Protein 3MJ6 (pdb70)

Foldseek 3Di:
DAEFEDAQQAKAKEWDADDDPDFFAWAWKWKKWDQEVVCDIDTQWIDHPHDIQGDDPNRPFKDQLFDRRGRIRMMMGGRDDQVRFYKIWMWTDTPPDDDIDIDIYGYHYDYHDDQEDEDEAQAKDKDWDFHHYPDFQQWFWKWKWWDAPPDPDIDTAKIAGNPDPVGIDGDPPPQPPFKDAPDDVRRGIRMMMGGRHDQVRFGKMKMWIDRPVDTRMGIHGYDYDYD

InterPro domains:
  IPR000920 Myelin P0 protein-related [PTHR13869] (143-350)
  IPR003598 Immunoglobulin subtype 2 [SM00408] (36-126)
  IPR003598 Immunoglobulin subtype 2 [SM00408] (149-243)
  IPR003599 Immunoglobulin domain subtype [SM00409] (30-139)
  IPR003599 Immunoglobulin domain subtype [SM00409] (143-254)
  IPR007110 Immunoglobulin-like domain [PS50835] (24-135)
  IPR007110 Immunoglobulin-like domain [PS50835] (140-250)
  IPR013106 Immunoglobulin V-set domain [PF07686] (30-138)
  IPR013106 Immunoglobulin V-set domain [PF07686] (142-253)
  IPR013106 Immunoglobulin V-set domain [SM00406] (40-121)
  IPR013106 Immunoglobulin V-set domain [SM00406] (153-238)
  IPR013783 Immunoglobulin-like fold [G3DSA:2.60.40.10] (21-141)
  IPR013783 Immunoglobulin-like fold [G3DSA:2.60.40.10] (142-256)
  IPR036179 Immunoglobulin-like domain superfamily [SSF48726] (31-122)
  IPR036179 Immunoglobulin-like domain superfamily [SSF48726] (140-253)

Radius of gyration: 19.76 Å; Cα contacts (8 Å, |Δi|>4): 596; chains: 1; bounding box: 56×32×57 Å

Solvent-accessible surface area: 12416 Å² total; per-residue (Å²): 97,41,117,16,154,1,53,24,33,47,9,0,0,0,0,0,40,7,142,97,157,117,119,48,70,3,49,103,0,17,0,61,1,24,92,96,156,71,132,55,69,63,102,0,0,63,11,90,86,125,85,50,38,38,27,59,89,0,116,137,37,1,42,30,30,8,73,22,124,86,3,7,0,0,0,0,0,28,73,0,72,117,48,0,45,8,54,0,34,0,61,2,64,2,105,145,31,110,137,64,56,130,49,58,0,40,1,113,7,67,107,114,41,114,146,73,60,155,9,97,61,41,69,77,21,92,0,123,4,46,10,62,27,50,41,85,136,47,8,33,66,0,29,0,42,1,29,24,92,108,48,138,137,95,48,49,0,0,21,59,19,52,122,111,255,100,17,90,97,63,5,134,52,93,0,134,122,24,8,60,33,68,12,80,18,41,157,6,40,0,5,0,72,0,69,83,2,94,111,62,0,85,9,52,0,22,0,13,6,48,11,38,204,51,47,14,169,49,47,10,28,0,66,15,30,115,155

Sequence (227 aa):
SPPQLRVHVGESVLMGCVVQRTEEKHVDRVDWLFSKDKDDASEYVLFYYSNLSVPPTGRFQNRSHLVGDTFHNDGSLLLQDVQQKADEGIYTCEIRLKNESMVMKKPVELWVLPEEPRDLRVVRVGDTTQMRCSIQSTEEKRVTKVNWMFSSGSHTEEETVLSYDSNMRSGKFQSLGRFRNRVVDLTGDISRNDGSIKLQTVKESDQGIYTCSIYVGKLESRKTIVLHVVQD

Structure (mmCIF, N/CA/C/O backbone):
data_3MJ6
#
_entry.id   3MJ6
#
_cell.length_a   61.946
_cell.length_b   61.946
_cell.length_c   82.477
_cell.angle_alpha   90.00
_cell.angle_beta   90.00
_cell.angle_gamma   90.00
#
_symmetry.space_group_name_H-M   'P 43'
#
loop_
_entity.id
_entity.type
_entity.pdbx_description
1 polymer 'Junctional adhesion molecule-like'
2 branched alpha-L-fucopyranose-(1-6)-2-acetamido-2-deoxy-beta-D-glucopyranose
3 non-polymer 2-acetamido-2-deoxy-beta-D-glucopyranose
4 non-polymer 'SODIUM ION'
5 non-polymer 'FORMIC ACID'
6 water water
#
loop_
_atom_site.group_PDB
_atom_site.id
_atom_site.type_symbol
_atom_site.label_atom_id
_atom_site.label_alt_id
_atom_site.label_comp_id
_atom_site.label_asym_id
_atom_site.label_entity_id
_atom_site.label_seq_id
_atom_site.pdbx_PDB_ins_code
_atom_site.Cartn_x
_atom_site.Cartn_y
_atom_site.Cartn_z
_atom_site.occupancy
_atom_site.B_iso_or_equiv
_atom_site.auth_seq_id
_atom_site.auth_comp_id
_atom_site.auth_asym_id
_atom_site.auth_atom_id
_atom_site.pdbx_PDB_model_num
ATOM 1 N N . SER A 1 12 ? 31.289 28.790 0.508 1.00 53.69 10 SER A N 1
ATOM 2 C CA . SER A 1 12 ? 31.168 27.338 0.856 1.00 50.45 10 SER A CA 1
ATOM 3 C C . SER A 1 12 ? 30.090 27.176 1.942 1.00 48.64 10 SER A C 1
ATOM 4 O O . SER A 1 12 ? 30.183 27.833 2.969 1.00 50.13 10 SER A O 1
ATOM 7 N N A PRO A 1 13 ? 29.095 26.292 1.726 0.50 45.86 11 PRO A N 1
ATOM 8 N N B PRO A 1 13 ? 29.095 26.287 1.721 0.50 45.81 11 PRO A N 1
ATOM 9 C CA A PRO A 1 13 ? 28.005 26.172 2.707 0.50 44.93 11 PRO A CA 1
ATOM 10 C CA B PRO A 1 13 ? 28.015 26.111 2.706 0.50 44.78 11 PRO A CA 1
ATOM 11 C C A PRO A 1 13 ? 28.491 25.709 4.076 0.50 43.36 11 PRO A C 1
ATOM 12 C C B PRO A 1 13 ? 28.540 25.742 4.088 0.50 43.42 11 PRO A C 1
ATOM 13 O O A PRO A 1 13 ? 29.375 24.857 4.152 0.50 41.37 11 PRO A O 1
ATOM 14 O O B PRO A 1 13 ? 29.516 25.000 4.185 0.50 41.76 11 PRO A O 1
ATOM 21 N N . GLN A 1 14 ? 27.895 26.268 5.131 1.00 43.69 12 GLN A N 1
ATOM 22 C CA . GLN A 1 14 ? 28.189 25.892 6.504 1.00 42.19 12 GLN A CA 1
ATOM 23 C C . GLN A 1 14 ? 26.938 25.351 7.178 1.00 39.63 12 GLN A C 1
ATOM 24 O O . GLN A 1 14 ? 26.024 26.085 7.513 1.00 41.19 12 GLN A O 1
ATOM 30 N N . LEU A 1 15 ? 26.926 24.045 7.365 1.00 35.38 13 LEU A N 1
ATOM 31 C CA . LEU A 1 15 ? 25.757 23.313 7.814 1.00 33.96 13 LEU A CA 1
ATOM 32 C C . LEU A 1 15 ? 25.960 22.911 9.258 1.00 33.16 13 LEU A C 1
ATOM 33 O O . LEU A 1 15 ? 26.987 22.298 9.584 1.00 32.91 13 LEU A O 1
ATOM 38 N N . ARG A 1 16 ? 25.031 23.283 10.130 1.00 33.15 14 ARG A N 1
ATOM 39 C CA . ARG A 1 16 ? 25.026 22.762 11.510 1.00 32.24 14 ARG A CA 1
ATOM 40 C C . ARG A 1 16 ? 23.953 21.712 11.678 1.00 30.58 14 ARG A C 1
ATOM 41 O O . ARG A 1 16 ? 22.834 21.890 11.182 1.00 30.02 14 ARG A O 1
ATOM 49 N N . VAL A 1 17 ? 24.308 20.643 12.381 1.00 29.01 15 VAL A N 1
ATOM 50 C CA . VAL A 1 17 ? 23.390 19.595 12.777 1.00 29.50 15 VAL A CA 1
ATOM 51 C C . VAL A 1 17 ? 23.677 19.167 14.222 1.00 29.39 15 VAL A C 1
ATOM 52 O O . VAL A 1 17 ? 24.769 19.345 14.723 1.00 30.97 15 VAL A O 1
ATOM 56 N N . HIS A 1 18 ? 22.672 18.617 14.876 1.00 29.09 16 HIS A N 1
ATOM 57 C CA . HIS A 1 18 ? 22.813 17.981 16.171 1.00 28.94 16 HIS A CA 1
ATOM 58 C C . HIS A 1 18 ? 23.317 16.551 15.979 1.00 27.98 16 HIS A C 1
ATOM 59 O O . HIS A 1 18 ? 23.089 15.948 14.926 1.00 26.82 16 HIS A O 1
ATOM 66 N N . VAL A 1 19 ? 24.013 16.020 16.994 1.00 28.62 17 VAL A N 1
ATOM 67 C CA . VAL A 1 19 ? 24.432 14.617 17.028 1.00 27.68 17 VAL A CA 1
ATOM 68 C C . VAL A 1 19 ? 23.193 13.736 16.823 1.00 27.92 17 VAL A C 1
ATOM 69 O O . VAL A 1 19 ? 22.143 14.020 17.361 1.00 28.26 17 VAL A O 1
ATOM 73 N N . GLY A 1 20 ? 23.311 12.737 15.951 1.00 28.10 18 GLY A N 1
ATOM 74 C CA . GLY A 1 20 ? 22.195 11.835 15.646 1.00 29.67 18 GLY A CA 1
ATOM 75 C C . GLY A 1 20 ? 21.476 12.156 14.343 1.00 29.31 18 GLY A C 1
ATOM 76 O O . GLY A 1 20 ? 20.880 11.281 13.759 1.00 29.70 18 GLY A O 1
ATOM 77 N N . GLU A 1 21 ? 21.545 13.404 13.882 1.00 29.18 19 GLU A N 1
ATOM 78 C CA . GLU A 1 21 ? 20.843 13.818 12.679 1.00 29.29 19 GLU A CA 1
ATOM 79 C C . GLU A 1 21 ? 21.532 13.336 11.389 1.00 28.19 19 GLU A C 1
ATOM 80 O O . GLU A 1 21 ? 22.718 12.921 11.376 1.00 27.06 19 GLU A O 1
ATOM 86 N N . SER A 1 22 ? 20.773 13.426 10.306 1.00 27.61 20 SER A N 1
ATOM 87 C CA . SER A 1 22 ? 21.280 13.188 8.975 1.00 26.63 20 SER A CA 1
ATOM 88 C C . SER A 1 22 ? 21.530 14.541 8.314 1.00 26.77 20 SER A C 1
ATOM 89 O O . SER A 1 22 ? 20.909 15.574 8.672 1.00 28.03 20 SER A O 1
ATOM 92 N N . VAL A 1 23 ? 22.397 14.534 7.320 1.00 25.33 21 VAL A N 1
ATOM 93 C CA . VAL A 1 23 ? 22.665 15.729 6.539 1.00 24.67 21 VAL A CA 1
ATOM 94 C C . VAL A 1 23 ? 22.907 15.339 5.095 1.00 24.19 21 VAL A C 1
ATOM 95 O O . VAL A 1 23 ? 23.595 14.369 4.804 1.00 23.03 21 VAL A O 1
ATOM 99 N N . LEU A 1 24 ? 22.265 16.063 4.188 1.00 25.37 22 LEU A N 1
ATOM 100 C CA . LEU A 1 24 ? 22.446 15.867 2.758 1.00 24.58 22 LEU A CA 1
ATOM 101 C C . LEU A 1 24 ? 23.300 17.000 2.233 1.00 24.14 22 LEU A C 1
ATOM 102 O O . LEU A 1 24 ? 22.881 18.135 2.254 1.00 24.28 22 LEU A O 1
ATOM 107 N N . MET A 1 25 ? 24.499 16.668 1.767 1.00 23.67 23 MET A N 1
ATOM 108 C CA . MET A 1 25 ? 25.408 17.649 1.200 1.00 24.94 23 MET A CA 1
ATOM 109 C C . MET A 1 25 ? 25.358 17.558 -0.322 1.00 25.32 23 MET A C 1
ATOM 110 O O . MET A 1 25 ? 25.757 16.542 -0.917 1.00 25.33 23 MET A O 1
ATOM 115 N N . GLY A 1 26 ? 24.849 18.626 -0.919 1.00 26.65 24 GLY A N 1
ATOM 116 C CA . GLY A 1 26 ? 24.629 18.709 -2.325 1.00 28.25 24 GLY A CA 1
ATOM 117 C C . GLY A 1 26 ? 25.951 18.810 -3.040 1.00 28.75 24 GLY A C 1
ATOM 118 O O . GLY A 1 26 ? 26.879 19.443 -2.550 1.00 28.13 24 GLY A O 1
ATOM 119 N N . CYS A 1 27 ? 26.010 18.168 -4.200 1.00 29.27 25 CYS A N 1
ATOM 120 C CA . CYS A 1 27 ? 27.099 18.304 -5.137 1.00 29.99 25 CYS A CA 1
ATOM 121 C C . CYS A 1 27 ? 26.502 18.094 -6.557 1.00 30.47 25 CYS A C 1
ATOM 122 O O . CYS A 1 27 ? 26.549 17.015 -7.119 1.00 30.15 25 CYS A O 1
ATOM 125 N N . VAL A 1 28 ? 25.922 19.158 -7.098 1.00 32.28 26 VAL A N 1
ATOM 126 C CA . VAL A 1 28 ? 25.204 19.137 -8.370 1.00 33.70 26 VAL A CA 1
ATOM 127 C C . VAL A 1 28 ? 25.938 20.022 -9.365 1.00 35.26 26 VAL A C 1
ATOM 128 O O . VAL A 1 28 ? 26.209 21.186 -9.080 1.00 36.33 26 VAL A O 1
ATOM 132 N N . VAL A 1 29 ? 26.284 19.468 -10.524 1.00 36.18 27 VAL A N 1
ATOM 133 C CA . VAL A 1 29 ? 27.006 20.225 -11.547 1.00 37.67 27 VAL A CA 1
ATOM 134 C C . VAL A 1 29 ? 25.939 20.902 -12.389 1.00 41.16 27 VAL A C 1
ATOM 135 O O . VAL A 1 29 ? 25.052 20.246 -12.917 1.00 42.04 27 VAL A O 1
ATOM 139 N N . GLN A 1 30 ? 25.988 22.230 -12.468 1.00 44.01 28 GLN A N 1
ATOM 140 C CA . GLN A 1 30 ? 25.023 22.969 -13.261 1.00 47.71 28 GLN A CA 1
ATOM 141 C C . GLN A 1 30 ? 25.308 22.858 -14.756 1.00 48.26 28 GLN A C 1
ATOM 142 O O . GLN A 1 30 ? 26.287 23.410 -15.246 1.00 48.03 28 GLN A O 1
ATOM 148 N N . ARG A 1 31 ? 24.440 22.146 -15.468 1.00 48.74 29 ARG A N 1
ATOM 149 C CA . ARG A 1 31 ? 24.500 22.062 -16.929 1.00 50.68 29 ARG A CA 1
ATOM 150 C C . ARG A 1 31 ? 23.096 22.218 -17.516 1.00 54.35 29 ARG A C 1
ATOM 151 O O . ARG A 1 31 ? 22.106 21.986 -16.831 1.00 53.85 29 ARG A O 1
ATOM 159 N N . THR A 1 32 ? 23.002 22.603 -18.788 1.00 58.05 30 THR A N 1
ATOM 160 C CA . THR A 1 32 ? 21.696 22.605 -19.442 1.00 62.39 30 THR A CA 1
ATOM 161 C C . THR A 1 32 ? 21.314 21.170 -19.848 1.00 62.16 30 THR A C 1
ATOM 162 O O . THR A 1 32 ? 20.135 20.805 -19.771 1.00 64.05 30 THR A O 1
ATOM 166 N N . GLU A 1 33 ? 22.309 20.360 -20.227 1.00 60.12 31 GLU A N 1
ATOM 167 C CA . GLU A 1 33 ? 22.086 18.949 -20.568 1.00 59.93 31 GLU A CA 1
ATOM 168 C C . GLU A 1 33 ? 22.107 18.031 -19.324 1.00 56.44 31 GLU A C 1
ATOM 169 O O . GLU A 1 33 ? 22.763 18.322 -18.324 1.00 53.26 31 GLU A O 1
ATOM 175 N N . GLU A 1 34 ? 21.347 16.938 -19.395 1.00 56.88 32 GLU A N 1
ATOM 176 C CA . GLU A 1 34 ? 21.347 15.906 -18.368 1.00 54.07 32 GLU A CA 1
ATOM 177 C C . GLU A 1 34 ? 22.457 14.931 -18.682 1.00 51.15 32 GLU A C 1
ATOM 178 O O . GLU A 1 34 ? 22.328 14.123 -19.615 1.00 52.96 32 GLU A O 1
ATOM 184 N N . LYS A 1 35 ? 23.548 15.004 -17.918 1.00 46.34 33 LYS A N 1
ATOM 185 C CA . LYS A 1 35 ? 24.724 14.182 -18.165 1.00 43.29 33 LYS A CA 1
ATOM 186 C C . LYS A 1 35 ? 24.886 13.133 -17.068 1.00 40.44 33 LYS A C 1
ATOM 187 O O . LYS A 1 35 ? 24.495 13.351 -15.935 1.00 39.10 33 LYS A O 1
ATOM 193 N N . HIS A 1 36 ? 25.464 11.988 -17.408 1.00 39.15 34 HIS A N 1
ATOM 194 C CA . HIS A 1 36 ? 25.831 11.002 -16.398 1.00 36.77 34 HIS A CA 1
ATOM 195 C C . HIS A 1 36 ? 27.050 11.479 -15.613 1.00 32.95 34 HIS A C 1
ATOM 196 O O . HIS A 1 36 ? 27.914 12.188 -16.142 1.00 31.51 34 HIS A O 1
ATOM 203 N N . VAL A 1 37 ? 27.111 11.049 -14.360 1.00 30.60 35 VAL A N 1
ATOM 204 C CA . VAL A 1 37 ? 28.264 11.242 -13.511 1.00 28.58 35 VAL A CA 1
ATOM 205 C C . VAL A 1 37 ? 29.263 10.097 -13.744 1.00 28.74 35 VAL A C 1
ATOM 206 O O . VAL A 1 37 ? 28.915 8.926 -13.584 1.00 28.38 35 VAL A O 1
ATOM 210 N N . ASP A 1 38 ? 30.491 10.444 -14.135 1.00 28.21 36 ASP A N 1
ATOM 211 C CA . ASP A 1 38 ? 31.567 9.469 -14.259 1.00 29.25 36 ASP A CA 1
ATOM 212 C C . ASP A 1 38 ? 32.276 9.137 -12.918 1.00 28.34 36 ASP A C 1
ATOM 213 O O . ASP A 1 38 ? 32.495 7.980 -12.582 1.00 28.98 36 ASP A O 1
ATOM 218 N N . ARG A 1 39 ? 32.615 10.168 -12.157 1.00 27.51 37 ARG A N 1
ATOM 219 C CA . ARG A 1 39 ? 33.417 10.039 -10.972 1.00 26.94 37 ARG A CA 1
ATOM 220 C C . ARG A 1 39 ? 32.923 10.981 -9.895 1.00 24.51 37 ARG A C 1
ATOM 221 O O . ARG A 1 39 ? 32.739 12.139 -10.190 1.00 21.40 37 ARG A O 1
ATOM 229 N N . VAL A 1 40 ? 32.760 10.487 -8.657 1.00 23.65 38 VAL A N 1
ATOM 230 C CA . VAL A 1 40 ? 32.586 11.342 -7.472 1.00 23.23 38 VAL A CA 1
ATOM 231 C C . VAL A 1 40 ? 33.443 10.830 -6.342 1.00 23.49 38 VAL A C 1
ATOM 232 O O . VAL A 1 40 ? 33.461 9.619 -6.078 1.00 23.42 38 VAL A O 1
ATOM 236 N N . ASP A 1 41 ? 34.149 11.743 -5.668 1.00 23.92 39 ASP A N 1
ATOM 237 C CA . ASP A 1 41 ? 34.856 11.430 -4.429 1.00 24.21 39 ASP A CA 1
ATOM 238 C C . ASP A 1 41 ? 34.401 12.417 -3.378 1.00 23.38 39 ASP A C 1
ATOM 239 O O . ASP A 1 41 ? 34.311 13.604 -3.658 1.00 23.10 39 ASP A O 1
ATOM 244 N N . TRP A 1 42 ? 34.108 11.911 -2.180 1.00 21.97 40 TRP A N 1
ATOM 245 C CA . TRP A 1 42 ? 33.858 12.724 -1.005 1.00 21.12 40 TRP A CA 1
ATOM 246 C C . TRP A 1 42 ? 34.927 12.418 0.008 1.00 22.06 40 TRP A C 1
ATOM 247 O O . TRP A 1 42 ? 35.075 11.269 0.393 1.00 21.94 40 TRP A O 1
ATOM 258 N N . LEU A 1 43 ? 35.662 13.448 0.429 1.00 23.45 41 LEU A N 1
ATOM 259 C CA . LEU A 1 43 ? 36.789 13.336 1.361 1.00 25.76 41 LEU A CA 1
ATOM 260 C 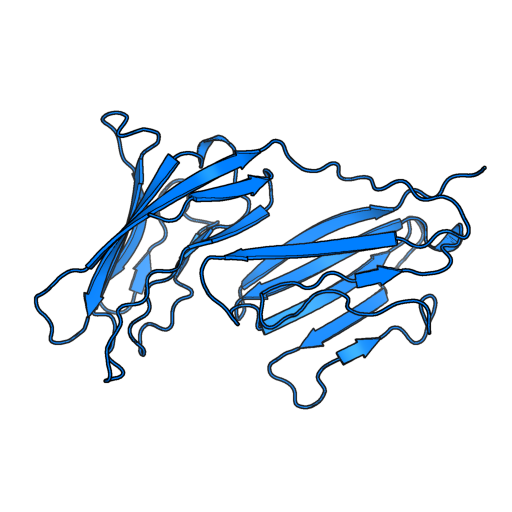C . LEU A 1 43 ? 36.538 14.200 2.605 1.00 26.06 41 LEU A C 1
ATOM 261 O O . LEU A 1 43 ? 36.092 15.344 2.472 1.00 26.46 41 LEU A O 1
ATOM 266 N N . PHE A 1 44 ? 36.917 13.684 3.774 1.00 26.64 42 PHE A N 1
ATOM 267 C CA . PHE A 1 44 ? 36.727 14.361 5.037 1.00 27.89 42 PHE A CA 1
ATOM 268 C C . PHE A 1 44 ? 38.089 14.766 5.640 1.00 31.74 42 PHE A C 1
ATOM 269 O O . PHE A 1 44 ? 39.047 13.966 5.701 1.00 31.29 42 PHE A O 1
ATOM 277 N N . SER A 1 45 ? 38.182 16.027 6.038 1.00 34.66 43 SER A N 1
ATOM 278 C CA . SER A 1 45 ? 39.261 16.488 6.908 1.00 40.00 43 SER A CA 1
ATOM 279 C C . SER A 1 45 ? 38.704 17.299 8.101 1.00 43.46 43 SER A C 1
ATOM 280 O O . SER A 1 45 ? 37.814 18.129 7.927 1.00 41.41 43 SER A O 1
ATOM 283 N N . LYS A 1 46 ? 39.230 17.028 9.312 1.00 49.43 44 LYS A N 1
ATOM 284 C CA . LYS A 1 46 ? 38.813 17.721 10.576 1.00 52.42 44 LYS A CA 1
ATOM 285 C C . LYS A 1 46 ? 39.172 19.205 10.667 1.00 56.08 44 LYS A C 1
ATOM 286 O O . LYS A 1 46 ? 38.277 20.033 10.907 1.00 57.09 44 LYS A O 1
ATOM 292 N N . ASP A 1 47 ? 40.432 19.574 10.510 1.00 60.21 45 ASP A N 1
ATOM 293 C CA . ASP A 1 47 ? 40.737 20.945 10.043 1.00 63.33 45 ASP A CA 1
ATOM 294 C C . ASP A 1 47 ? 41.201 20.668 8.628 1.00 62.68 45 ASP A C 1
ATOM 295 O O . ASP A 1 47 ? 40.483 19.965 7.904 1.00 61.50 45 ASP A O 1
ATOM 300 N N . LYS A 1 48 ? 42.343 21.184 8.184 1.00 65.64 46 LYS A N 1
ATOM 301 C CA . LYS A 1 48 ? 43.086 20.424 7.178 1.00 65.07 46 LYS A CA 1
ATOM 302 C C . LYS A 1 48 ? 43.405 19.186 8.003 1.00 64.88 46 LYS A C 1
ATOM 303 O O . LYS A 1 48 ? 42.963 18.075 7.663 1.00 62.34 46 LYS A O 1
ATOM 309 N N . ASP A 1 49 ? 44.098 19.443 9.134 1.00 66.97 47 ASP A N 1
ATOM 310 C CA . ASP A 1 49 ? 44.392 18.466 10.197 1.00 67.01 47 ASP A CA 1
ATOM 311 C C . ASP A 1 49 ? 45.733 17.888 9.889 1.00 67.82 47 ASP A C 1
ATOM 312 O O . ASP A 1 49 ? 46.280 17.103 10.659 1.00 71.01 47 ASP A O 1
ATOM 317 N N . ASP A 1 50 ? 46.278 18.293 8.753 1.00 65.84 48 ASP A N 1
ATOM 318 C CA . ASP A 1 50 ? 47.169 17.416 8.000 1.00 64.70 48 ASP A CA 1
ATOM 319 C C . ASP A 1 50 ? 46.684 15.999 7.648 1.00 59.36 48 ASP A C 1
ATOM 320 O O . ASP A 1 50 ? 47.418 15.244 7.031 1.00 61.11 48 ASP A O 1
ATOM 325 N N . ALA A 1 51 ? 45.441 15.655 8.026 1.00 52.87 49 ALA A N 1
ATOM 326 C CA . ALA A 1 51 ? 44.856 14.352 7.674 1.00 48.43 49 ALA A CA 1
ATOM 327 C C . ALA A 1 51 ? 43.473 14.390 7.010 1.00 42.38 49 ALA A C 1
ATOM 328 O O . ALA A 1 51 ? 42.605 15.230 7.274 1.00 41.07 49 ALA A O 1
ATOM 330 N N . SER A 1 52 ? 43.269 13.427 6.142 1.00 38.91 50 SER A N 1
ATOM 331 C CA . SER A 1 52 ? 41.993 13.194 5.551 1.00 34.72 50 SER A CA 1
ATOM 332 C C . SER A 1 52 ? 41.603 11.719 5.528 1.00 33.20 50 SER A C 1
ATOM 333 O O . SER A 1 52 ? 42.404 10.834 5.750 1.00 34.18 50 SER A O 1
ATOM 336 N N . GLU A 1 53 ? 40.338 11.490 5.226 1.00 30.92 51 GLU A N 1
ATOM 337 C CA . GLU A 1 53 ? 39.804 10.159 5.087 1.00 31.65 51 GLU A CA 1
ATOM 338 C C . GLU A 1 53 ? 38.667 10.174 4.108 1.00 27.96 51 GLU A C 1
ATOM 339 O O . GLU A 1 53 ? 37.949 11.159 3.988 1.00 26.29 51 GLU A O 1
ATOM 345 N N . TYR A 1 54 ? 38.529 9.092 3.358 1.00 28.12 52 TYR A N 1
ATOM 346 C CA . TYR A 1 54 ? 37.397 8.950 2.421 1.00 27.34 52 TYR A CA 1
ATOM 347 C C . TYR A 1 54 ? 36.086 8.699 3.124 1.00 26.07 52 TYR A C 1
ATOM 348 O O . TYR A 1 54 ? 36.004 7.952 4.069 1.00 25.84 52 TYR A O 1
ATOM 357 N N . VAL A 1 55 ? 35.062 9.396 2.654 1.00 25.00 53 VAL A N 1
ATOM 358 C CA . VAL A 1 55 ? 33.699 9.146 3.066 1.00 24.57 53 VAL A CA 1
ATOM 359 C C . VAL A 1 55 ? 33.136 8.115 2.049 1.00 25.87 53 VAL A C 1
ATOM 360 O O . VAL A 1 55 ? 32.618 7.042 2.410 1.00 25.65 53 VAL A O 1
ATOM 364 N N . LEU A 1 56 ? 33.323 8.429 0.775 1.00 25.80 54 LEU A N 1
ATOM 365 C CA . LEU A 1 56 ? 32.822 7.590 -0.294 1.00 26.87 54 LEU A CA 1
ATOM 366 C C . LEU A 1 56 ? 33.556 7.964 -1.585 1.00 25.86 54 LEU A C 1
ATOM 367 O O . LEU A 1 56 ? 33.925 9.133 -1.766 1.00 23.39 54 LEU A O 1
ATOM 372 N N . PHE A 1 57 ? 33.814 6.955 -2.424 1.00 26.80 55 PHE A N 1
ATOM 373 C CA . PHE A 1 57 ? 34.177 7.176 -3.811 1.00 27.53 55 PHE A CA 1
ATOM 374 C C . PHE A 1 57 ? 33.264 6.416 -4.772 1.00 27.52 55 PHE A C 1
ATOM 375 O O . PHE A 1 57 ? 32.607 5.458 -4.393 1.00 29.70 55 PHE A O 1
ATOM 383 N N . TYR A 1 58 ? 33.185 6.903 -5.997 1.00 26.49 56 TYR A N 1
ATOM 384 C CA . TYR A 1 58 ? 32.326 6.347 -7.023 1.00 27.20 56 TYR A CA 1
ATOM 385 C C . TYR A 1 58 ? 33.061 6.436 -8.337 1.00 27.77 56 TYR A C 1
ATOM 386 O O . TYR A 1 58 ? 33.582 7.469 -8.664 1.00 24.58 56 TYR A O 1
ATOM 395 N N . TYR A 1 59 ? 33.142 5.301 -9.042 1.00 29.98 57 TYR A N 1
ATOM 396 C CA . TYR A 1 59 ? 33.732 5.192 -10.351 1.00 31.16 57 TYR A CA 1
ATOM 397 C C . TYR A 1 59 ? 33.089 3.969 -11.002 1.00 33.44 57 TYR A C 1
ATOM 398 O O . TYR A 1 59 ? 32.641 3.065 -10.306 1.00 33.99 57 TYR A O 1
ATOM 407 N N . SER A 1 60 ? 33.057 3.951 -12.328 1.00 34.88 58 SER A N 1
ATOM 408 C CA . SER A 1 60 ? 32.498 2.842 -13.109 1.00 37.87 58 SER A CA 1
ATOM 409 C C . SER A 1 60 ? 31.153 2.378 -12.617 1.00 38.66 58 SER A C 1
ATOM 410 O O . SER A 1 60 ? 30.929 1.191 -12.477 1.00 41.01 58 SER A O 1
ATOM 413 N N . ASN A 1 61 ? 30.262 3.329 -12.350 1.00 39.11 59 ASN A N 1
ATOM 414 C CA . ASN A 1 61 ? 28.858 3.061 -11.931 1.00 41.21 59 ASN A CA 1
ATOM 415 C C . ASN A 1 61 ? 28.698 2.372 -10.567 1.00 41.31 59 ASN A C 1
ATOM 416 O O . ASN A 1 61 ? 27.644 1.793 -10.271 1.00 42.91 59 ASN A O 1
ATOM 421 N N . LEU A 1 62 ? 29.713 2.476 -9.712 1.00 40.23 60 LEU A N 1
ATOM 422 C CA . LEU A 1 62 ? 29.615 1.885 -8.383 1.00 41.06 60 LEU A CA 1
ATOM 423 C C . LEU A 1 62 ? 30.080 2.824 -7.270 1.00 37.54 60 LEU A C 1
ATOM 424 O O . LEU A 1 62 ? 31.155 3.391 -7.361 1.00 35.26 60 LEU A O 1
ATOM 429 N N . SER A 1 63 ? 29.240 3.038 -6.251 1.00 36.51 61 SER A N 1
ATOM 430 C CA . SER A 1 63 ? 29.678 3.790 -5.086 1.00 35.57 61 SER A CA 1
ATOM 431 C C . SER A 1 63 ? 30.248 2.854 -4.079 1.00 36.47 61 SER A C 1
ATOM 432 O O . SER A 1 63 ? 29.773 1.741 -3.906 1.00 38.88 61 SER A O 1
ATOM 435 N N . VAL A 1 64 ? 31.283 3.333 -3.406 1.00 36.11 62 VAL A N 1
ATOM 436 C CA . VAL A 1 64 ? 31.909 2.580 -2.348 1.00 37.42 62 VAL A CA 1
ATOM 437 C C . VAL A 1 64 ? 32.114 3.476 -1.113 1.00 35.07 62 VAL A C 1
ATOM 438 O O . VAL A 1 64 ? 33.165 4.141 -0.967 1.00 34.49 62 VAL A O 1
ATOM 442 N N A PRO A 1 65 ? 31.097 3.526 -0.240 0.50 34.42 63 PRO A N 1
ATOM 443 N N B PRO A 1 65 ? 31.097 3.520 -0.231 0.50 34.37 63 PRO A N 1
ATOM 444 C CA A PRO A 1 65 ? 31.260 4.097 1.100 0.50 33.40 63 PRO A CA 1
ATOM 445 C CA B PRO A 1 65 ? 31.316 4.177 1.056 0.50 33.19 63 PRO A CA 1
ATOM 446 C C A PRO A 1 65 ? 32.407 3.393 1.821 0.50 34.66 63 PRO A C 1
ATOM 447 C C B PRO A 1 65 ? 32.392 3.414 1.822 0.50 34.58 63 PRO A C 1
ATOM 448 O O A PRO A 1 65 ? 32.581 2.174 1.661 0.50 35.74 63 PRO A O 1
ATOM 449 O O B PRO A 1 65 ? 32.501 2.185 1.695 0.50 35.75 63 PRO A O 1
ATOM 456 N N . THR A 1 66 ? 33.203 4.159 2.571 1.00 33.51 64 THR A N 1
ATOM 457 C CA . THR A 1 66 ? 34.481 3.651 3.086 1.00 35.24 64 THR A CA 1
ATOM 458 C C . THR A 1 66 ? 34.651 4.001 4.546 1.00 34.54 64 THR A C 1
ATOM 459 O O . THR A 1 66 ? 34.090 4.990 5.025 1.00 31.79 64 THR A O 1
ATOM 463 N N . GLY A 1 67 ? 35.443 3.178 5.218 1.00 36.14 65 GLY A N 1
ATOM 464 C CA . GLY A 1 67 ? 35.965 3.480 6.535 1.00 37.86 65 GLY A CA 1
ATOM 465 C C . GLY A 1 67 ? 34.904 3.622 7.596 1.00 37.58 65 GLY A C 1
ATOM 466 O O . GLY A 1 67 ? 33.951 2.847 7.656 1.00 37.43 65 GLY A O 1
ATOM 467 N N . ARG A 1 68 ? 35.056 4.633 8.429 1.00 37.29 66 ARG A N 1
ATOM 468 C CA . ARG A 1 68 ? 34.094 4.838 9.464 1.00 38.07 66 ARG A CA 1
ATOM 469 C C . ARG A 1 68 ? 32.807 5.445 8.948 1.00 35.11 66 ARG A C 1
ATOM 470 O O . ARG A 1 68 ? 31.877 5.629 9.693 1.00 35.84 66 ARG A O 1
ATOM 478 N N . PHE A 1 69 ? 32.729 5.691 7.656 1.00 33.90 67 PHE A N 1
ATOM 479 C CA . PHE A 1 69 ? 31.503 6.157 7.046 1.00 31.80 67 PHE A CA 1
ATOM 480 C C . PHE A 1 69 ? 30.775 5.014 6.333 1.00 32.92 67 PHE A C 1
ATOM 481 O O . PHE A 1 69 ? 29.721 5.216 5.750 1.00 32.33 67 PHE A O 1
ATOM 489 N N . GLN A 1 70 ? 31.312 3.812 6.423 1.00 35.41 68 GLN A N 1
ATOM 490 C CA . GLN A 1 70 ? 30.949 2.746 5.511 1.00 38.07 68 GLN A CA 1
ATOM 491 C C . GLN A 1 70 ? 29.473 2.374 5.594 1.00 39.04 68 GLN A C 1
ATOM 492 O O . GLN A 1 70 ? 28.887 1.946 4.599 1.00 40.55 68 GLN A O 1
ATOM 498 N N . ASN A 1 71 ? 28.881 2.531 6.772 1.00 39.60 69 ASN A N 1
ATOM 499 C CA . ASN A 1 71 ? 27.500 2.168 6.980 1.00 41.82 69 ASN A CA 1
ATOM 500 C C . ASN A 1 71 ? 26.522 3.327 7.135 1.00 38.26 69 ASN A C 1
ATOM 501 O O . ASN A 1 71 ? 25.341 3.096 7.293 1.00 39.57 69 ASN A O 1
ATOM 506 N N . ARG A 1 72 ? 27.013 4.551 7.035 1.00 34.37 70 ARG A N 1
ATOM 507 C CA . ARG A 1 72 ? 26.243 5.750 7.331 1.00 32.07 70 ARG A CA 1
ATOM 508 C C . ARG A 1 72 ? 26.174 6.673 6.138 1.00 29.26 70 ARG A C 1
ATOM 509 O O . ARG A 1 72 ? 25.556 7.701 6.225 1.00 27.97 70 ARG A O 1
ATOM 517 N N . SER A 1 73 ? 26.856 6.349 5.046 1.00 29.09 71 SER A N 1
ATOM 518 C CA . SER A 1 73 ? 27.034 7.306 3.961 1.00 27.19 71 SER A CA 1
ATOM 519 C C . SER A 1 73 ? 26.544 6.729 2.635 1.00 27.15 71 SER A C 1
ATOM 520 O O . SER A 1 73 ? 26.644 5.527 2.390 1.00 28.71 71 SER A O 1
ATOM 523 N N . HIS A 1 74 ? 25.961 7.586 1.795 1.00 26.06 72 HIS A N 1
ATOM 524 C CA . HIS A 1 74 ? 25.237 7.115 0.605 1.00 27.01 72 HIS A CA 1
ATOM 525 C C . HIS A 1 74 ? 25.267 8.191 -0.426 1.00 26.39 72 HIS A C 1
ATOM 526 O O . HIS A 1 74 ? 25.092 9.360 -0.111 1.00 25.11 72 HIS A O 1
ATOM 533 N N . LEU A 1 75 ? 25.458 7.774 -1.666 1.00 27.76 73 LEU A N 1
ATOM 534 C CA . LEU A 1 75 ? 25.412 8.656 -2.816 1.00 28.00 73 LEU A CA 1
ATOM 535 C C . LEU A 1 75 ? 23.968 8.697 -3.178 1.00 28.88 73 LEU A C 1
ATOM 536 O O . LEU A 1 75 ? 23.434 7.723 -3.656 1.00 30.44 73 LEU A O 1
ATOM 541 N N . VAL A 1 76 ? 23.317 9.824 -2.923 1.00 29.09 74 VAL A N 1
ATOM 542 C CA . VAL A 1 76 ? 21.865 9.944 -3.153 1.00 30.56 74 VAL A CA 1
ATOM 543 C C . VAL A 1 76 ? 21.569 10.815 -4.359 1.00 31.94 74 VAL A C 1
ATOM 544 O O . VAL A 1 76 ? 20.452 10.932 -4.784 1.00 34.49 74 VAL A O 1
ATOM 548 N N . GLY A 1 77 ? 22.582 11.423 -4.930 1.00 32.25 75 GLY A N 1
ATOM 549 C CA . GLY A 1 77 ? 22.372 12.209 -6.104 1.00 33.86 75 GLY A CA 1
ATOM 550 C C . GLY A 1 77 ? 21.988 11.345 -7.275 1.00 35.43 75 GLY A C 1
ATOM 551 O O . GLY A 1 77 ? 22.394 10.190 -7.345 1.00 36.77 75 GLY A O 1
ATOM 552 N N . ASP A 1 78 ? 21.207 11.908 -8.185 1.00 36.68 76 ASP A N 1
ATOM 553 C CA . ASP A 1 78 ? 20.914 11.268 -9.468 1.00 38.07 76 ASP A CA 1
ATOM 554 C C . ASP A 1 78 ? 22.162 11.250 -10.366 1.00 36.36 76 ASP A C 1
ATOM 555 O O . ASP A 1 78 ? 22.479 12.234 -11.035 1.00 35.76 76 ASP A O 1
ATOM 560 N N . THR A 1 79 ? 22.854 10.117 -10.388 1.00 35.01 77 THR A N 1
ATOM 561 C CA . THR A 1 79 ? 24.031 9.953 -11.225 1.00 34.18 77 THR A CA 1
ATOM 562 C C . THR A 1 79 ? 23.763 9.836 -12.749 1.00 36.97 77 THR A C 1
ATOM 563 O O . THR A 1 79 ? 24.711 9.610 -13.508 1.00 36.09 77 THR A O 1
ATOM 567 N N . PHE A 1 80 ? 22.507 9.972 -13.191 1.00 39.87 78 PHE A N 1
ATOM 568 C CA . PHE A 1 80 ? 22.196 10.179 -14.623 1.00 43.16 78 PHE A CA 1
ATOM 569 C C . PHE A 1 80 ? 21.802 11.634 -14.941 1.00 43.44 78 PHE A C 1
ATOM 570 O O . PHE A 1 80 ? 21.519 11.966 -16.095 1.00 44.98 78 PHE A O 1
ATOM 578 N N . HIS A 1 81 ? 21.845 12.500 -13.920 1.00 41.31 79 HIS A N 1
ATOM 579 C CA . HIS A 1 81 ? 21.474 13.897 -14.056 1.00 42.05 79 HIS A CA 1
ATOM 580 C C . HIS A 1 81 ? 22.417 14.743 -13.200 1.00 38.61 79 HIS A C 1
ATOM 581 O O . HIS A 1 81 ? 21.968 15.477 -12.335 1.00 37.31 79 HIS A O 1
ATOM 588 N N . ASN A 1 82 ? 23.735 14.601 -13.435 1.00 35.97 80 ASN A N 1
ATOM 589 C CA . ASN A 1 82 ? 24.740 15.571 -12.974 1.00 33.98 80 ASN A CA 1
ATOM 590 C C . ASN A 1 82 ? 24.919 15.735 -11.469 1.00 31.29 80 ASN A C 1
ATOM 591 O O . ASN A 1 82 ? 25.345 16.782 -11.012 1.00 30.28 80 ASN A O 1
ATOM 596 N N . ASP A 1 83 ? 24.580 14.713 -10.699 1.00 30.26 81 ASP A N 1
ATOM 597 C CA . ASP A 1 83 ? 24.364 14.885 -9.274 1.00 28.77 81 ASP A CA 1
ATOM 598 C C . ASP A 1 83 ? 25.106 13.835 -8.470 1.00 27.13 81 ASP A C 1
ATOM 599 O O . ASP A 1 83 ? 24.788 12.654 -8.547 1.00 28.15 81 ASP A O 1
ATOM 604 N N . GLY A 1 84 ? 26.092 14.280 -7.690 1.00 25.57 82 GLY A N 1
ATOM 605 C CA . GLY A 1 84 ? 26.834 13.424 -6.791 1.00 24.41 82 GLY A CA 1
ATOM 606 C C . GLY A 1 84 ? 26.612 13.701 -5.306 1.00 23.64 82 GLY A C 1
ATOM 607 O O . GLY A 1 84 ? 27.518 13.490 -4.509 1.00 23.09 82 GLY A O 1
ATOM 608 N N . SER A 1 85 ? 25.411 14.127 -4.943 1.00 23.79 83 SER A N 1
ATOM 609 C CA . SER A 1 85 ? 25.088 14.499 -3.551 1.00 23.35 8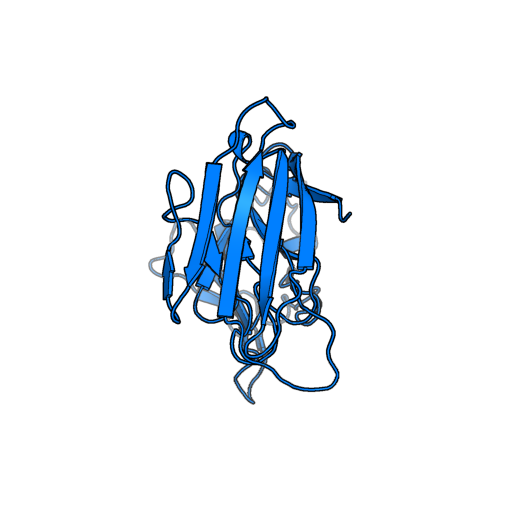3 SER A CA 1
ATOM 610 C C . SER A 1 85 ? 25.159 13.309 -2.577 1.00 23.08 83 SER A C 1
ATOM 611 O O . SER A 1 85 ? 24.869 12.182 -2.926 1.00 22.90 83 SER A O 1
ATOM 614 N N . LEU A 1 86 ? 25.567 13.614 -1.347 1.00 22.86 84 LEU A N 1
ATOM 615 C CA . LEU A 1 86 ? 25.823 12.642 -0.297 1.00 22.76 84 LEU A CA 1
ATOM 616 C C . LEU A 1 86 ? 24.807 12.810 0.838 1.00 22.77 84 LEU A C 1
ATOM 617 O O . LEU A 1 86 ? 24.477 13.933 1.246 1.00 21.07 84 LEU A O 1
ATOM 622 N N . LEU A 1 87 ? 24.315 11.677 1.329 1.00 22.95 85 LEU A N 1
ATOM 623 C CA . LEU A 1 87 ? 23.576 11.616 2.564 1.00 23.50 85 LEU A CA 1
ATOM 624 C C . LEU A 1 87 ? 24.465 10.975 3.598 1.00 23.38 85 LEU A C 1
ATOM 625 O O . LEU A 1 87 ? 24.911 9.859 3.414 1.00 23.65 85 LEU A O 1
ATOM 630 N N . LEU A 1 88 ? 24.736 11.701 4.684 1.00 24.21 86 LEU A N 1
ATOM 631 C CA . LEU A 1 88 ? 25.416 11.151 5.852 1.00 24.53 86 LEU A CA 1
ATOM 632 C C . LEU A 1 88 ? 24.423 11.055 6.981 1.00 25.31 86 LEU A C 1
ATOM 633 O O . LEU A 1 88 ? 23.808 12.054 7.349 1.00 25.20 86 LEU A O 1
ATOM 638 N N . GLN A 1 89 ? 24.308 9.857 7.550 1.00 26.12 87 GLN A N 1
ATOM 639 C CA . GLN A 1 89 ? 23.400 9.555 8.602 1.00 27.92 87 GLN A CA 1
ATOM 640 C C . GLN A 1 89 ? 24.118 9.458 9.958 1.00 29.29 87 GLN A C 1
ATOM 641 O O . GLN A 1 89 ? 25.385 9.268 10.034 1.00 28.53 87 GLN A O 1
ATOM 647 N N . ASP A 1 90 ? 23.311 9.607 11.015 1.00 29.83 88 ASP A N 1
ATOM 648 C CA . ASP A 1 90 ? 23.775 9.436 12.391 1.00 32.47 88 ASP A CA 1
ATOM 649 C C . ASP A 1 90 ? 25.065 10.209 12.654 1.00 31.08 88 ASP A C 1
ATOM 650 O O . ASP A 1 90 ? 26.059 9.631 13.095 1.00 32.12 88 ASP A O 1
ATOM 655 N N . VAL A 1 91 ? 25.046 11.505 12.349 1.00 28.96 89 VAL A N 1
ATOM 656 C CA . VAL A 1 91 ? 26.199 12.374 12.519 1.00 28.08 89 VAL A CA 1
ATOM 657 C C . VAL A 1 91 ? 26.716 12.326 13.956 1.00 29.91 89 VAL A C 1
ATOM 658 O O . VAL A 1 91 ? 25.951 12.313 14.908 1.00 31.06 89 VAL A O 1
ATOM 662 N N . GLN A 1 92 ? 28.034 12.256 14.075 1.00 30.67 90 GLN A N 1
ATOM 663 C CA A GLN A 1 92 ? 28.668 12.232 15.384 0.50 32.56 90 GLN A CA 1
ATOM 664 C CA B GLN A 1 92 ? 28.754 12.157 15.327 0.50 32.64 90 GLN A CA 1
ATOM 665 C C . GLN A 1 92 ? 29.630 13.402 15.473 1.00 32.75 90 GLN A C 1
ATOM 666 O O . GLN A 1 92 ? 29.923 14.071 14.483 1.00 30.97 90 GLN A O 1
ATOM 677 N N . LYS A 1 93 ? 30.078 13.692 16.681 1.00 34.76 91 LYS A N 1
ATOM 678 C CA . LYS A 1 93 ? 30.951 14.849 16.894 1.00 35.84 91 LYS A CA 1
ATOM 679 C C . LYS A 1 93 ? 32.245 14.732 16.082 1.00 35.17 91 LYS A C 1
ATOM 680 O O . LYS A 1 93 ? 32.766 15.733 15.575 1.00 34.25 91 LYS A O 1
ATOM 686 N N . ALA A 1 94 ? 32.749 13.502 15.956 1.00 35.00 92 ALA A N 1
ATOM 687 C CA . ALA A 1 94 ? 33.941 13.214 15.139 1.00 34.73 92 ALA A CA 1
ATOM 688 C C . ALA A 1 94 ? 33.733 13.461 13.652 1.00 32.46 92 ALA A C 1
ATOM 689 O O . ALA A 1 94 ? 34.693 13.350 12.899 1.00 32.73 92 ALA A O 1
ATOM 691 N N . ASP A 1 95 ? 32.487 13.739 13.221 1.00 29.89 93 ASP A N 1
ATOM 692 C CA . ASP A 1 95 ? 32.164 14.038 11.824 1.00 28.01 93 ASP A CA 1
ATOM 693 C C . ASP A 1 95 ? 32.258 15.526 11.496 1.00 27.85 93 ASP A C 1
ATOM 694 O O . ASP A 1 95 ? 32.051 15.926 10.342 1.00 26.42 93 ASP A O 1
ATOM 699 N N . GLU A 1 96 ? 32.566 16.338 12.508 1.00 28.77 94 GLU A N 1
ATOM 700 C CA . GLU A 1 96 ? 32.748 17.791 12.361 1.00 28.57 94 GLU A CA 1
ATOM 701 C C . GLU A 1 96 ? 34.028 18.155 11.590 1.00 28.17 94 GLU A C 1
ATOM 702 O O . GLU A 1 96 ? 35.135 17.745 11.952 1.00 27.57 94 GLU A O 1
ATOM 708 N N . GLY A 1 97 ? 33.870 18.943 10.529 1.00 26.66 95 GLY A N 1
ATOM 709 C CA . GLY A 1 97 ? 35.000 19.338 9.714 1.00 27.92 95 GLY A CA 1
ATOM 710 C C . GLY A 1 97 ? 34.528 19.578 8.315 1.00 27.25 95 GLY A C 1
ATOM 711 O O . GLY A 1 97 ? 33.359 19.966 8.114 1.00 25.63 95 GLY A O 1
ATOM 712 N N . ILE A 1 98 ? 35.415 19.344 7.353 1.00 27.25 96 ILE A N 1
ATOM 713 C CA . ILE A 1 98 ? 35.181 19.746 5.970 1.00 27.27 96 ILE A CA 1
ATOM 714 C C . ILE A 1 98 ? 35.059 18.547 5.046 1.00 26.11 96 ILE A C 1
ATOM 715 O O . ILE A 1 98 ? 35.914 17.671 5.061 1.00 26.10 96 ILE A O 1
ATOM 720 N N . TYR A 1 99 ? 33.993 18.540 4.238 1.00 25.68 97 TYR A N 1
ATOM 721 C CA . TYR A 1 99 ? 33.689 17.516 3.273 1.00 24.85 97 TYR A CA 1
ATOM 722 C C . TYR A 1 99 ? 33.883 18.157 1.914 1.00 26.46 97 TYR A C 1
ATOM 723 O O . TYR A 1 99 ? 33.295 19.217 1.627 1.00 27.25 97 TYR A O 1
ATOM 732 N N . THR A 1 100 ? 34.761 17.560 1.100 1.00 26.02 98 THR A N 1
ATOM 733 C CA . THR A 1 100 ? 35.009 18.076 -0.243 1.00 26.17 98 THR A CA 1
ATOM 734 C C . THR A 1 100 ? 34.506 17.052 -1.260 1.00 24.71 98 THR A C 1
ATOM 735 O O . THR A 1 100 ? 34.835 15.885 -1.190 1.00 24.12 98 THR A O 1
ATOM 739 N N . CYS A 1 101 ? 33.625 17.500 -2.136 1.00 24.50 99 CYS A N 1
ATOM 740 C CA . CYS A 1 101 ? 33.172 16.722 -3.263 1.00 25.05 99 CYS A CA 1
ATOM 741 C C . CYS A 1 101 ? 34.031 17.103 -4.470 1.00 24.46 99 CYS A C 1
ATOM 742 O O . CYS A 1 101 ? 34.194 18.290 -4.777 1.00 24.76 99 CYS A O 1
ATOM 745 N N . GLU A 1 102 ? 34.588 16.092 -5.127 1.00 23.39 100 GLU A N 1
ATOM 746 C CA . GLU A 1 102 ? 35.185 16.223 -6.460 1.00 24.29 100 GLU A CA 1
ATOM 747 C C . GLU A 1 102 ? 34.359 15.368 -7.426 1.00 23.29 100 GLU A C 1
ATOM 748 O O . GLU A 1 102 ? 34.114 14.202 -7.165 1.00 22.96 100 GLU A O 1
ATOM 754 N N . ILE A 1 103 ? 33.869 15.979 -8.494 1.00 22.61 101 ILE A N 1
ATOM 755 C CA . ILE A 1 103 ? 32.910 15.310 -9.383 1.00 21.77 101 ILE A CA 1
ATOM 756 C C . ILE A 1 103 ? 33.243 15.620 -10.843 1.00 22.47 101 ILE A C 1
ATOM 757 O O . ILE A 1 103 ? 33.532 16.741 -11.175 1.00 22.97 101 ILE A O 1
ATOM 762 N N . ARG A 1 104 ? 33.279 14.589 -11.687 1.00 22.54 102 ARG A N 1
ATOM 763 C CA . ARG A 1 104 ? 33.440 14.738 -13.115 1.00 23.17 102 ARG A CA 1
ATOM 764 C C . ARG A 1 104 ? 32.289 14.035 -13.834 1.00 24.99 102 ARG A C 1
ATOM 765 O O . ARG A 1 104 ? 31.893 12.890 -13.504 1.00 24.93 102 ARG A O 1
ATOM 773 N N . LEU A 1 105 ? 31.767 14.723 -14.840 1.00 26.66 103 LEU A N 1
ATOM 774 C CA . LEU A 1 105 ? 30.648 14.218 -15.607 1.00 27.80 103 LEU A CA 1
ATOM 775 C C . LEU A 1 105 ? 31.153 13.457 -16.809 1.00 29.23 103 LEU A C 1
ATOM 776 O O . LEU A 1 105 ? 32.275 13.650 -17.265 1.00 28.71 103 LEU A O 1
ATOM 781 N N . LYS A 1 106 ? 30.317 12.548 -17.270 1.00 31.62 104 LYS A N 1
ATOM 782 C CA . LYS A 1 106 ? 30.554 11.786 -18.487 1.00 34.41 104 LYS A CA 1
ATOM 783 C C . LYS A 1 106 ? 30.774 12.714 -19.659 1.00 36.50 104 LYS A C 1
ATOM 784 O O . LYS A 1 106 ? 30.037 13.682 -19.854 1.00 36.58 104 LYS A O 1
ATOM 790 N N . ASN A 1 107 ? 31.855 12.435 -20.383 1.00 38.22 105 ASN A N 1
ATOM 791 C CA . ASN A 1 107 ? 32.232 13.169 -21.571 1.00 41.48 105 ASN A CA 1
ATOM 792 C C . ASN A 1 107 ? 32.752 14.572 -21.279 1.00 39.92 105 ASN A C 1
ATOM 793 O O . ASN A 1 107 ? 32.772 15.413 -22.159 1.00 40.74 105 ASN A O 1
ATOM 798 N N . GLU A 1 108 ? 33.187 14.813 -20.045 1.00 37.19 106 GLU A N 1
ATOM 799 C CA . GLU A 1 108 ? 33.811 16.084 -19.675 1.00 36.63 106 GLU A CA 1
ATOM 800 C C . GLU A 1 108 ? 35.168 15.812 -19.054 1.00 34.58 106 GLU A C 1
ATOM 801 O O . GLU A 1 108 ? 35.384 14.765 -18.465 1.00 31.31 106 GLU A O 1
ATOM 807 N N . SER A 1 109 ? 36.080 16.763 -19.223 1.00 35.09 107 SER A N 1
ATOM 808 C CA . SER A 1 109 ? 37.405 16.683 -18.630 1.00 34.66 107 SER A CA 1
ATOM 809 C C . SER A 1 109 ? 37.510 17.487 -17.343 1.00 33.50 107 SER A C 1
ATOM 810 O O . SER A 1 109 ? 38.348 17.190 -16.528 1.00 32.62 107 SER A O 1
ATOM 813 N N . MET A 1 110 ? 36.663 18.500 -17.174 1.00 34.13 108 MET A N 1
ATOM 814 C CA . MET A 1 110 ? 36.730 19.396 -16.012 1.00 33.90 108 MET A CA 1
ATOM 815 C C . MET A 1 110 ? 36.169 18.710 -14.788 1.00 30.20 108 MET A C 1
ATOM 816 O O . MET A 1 110 ? 35.222 17.901 -14.884 1.00 29.91 108 MET A O 1
ATOM 821 N N . VAL A 1 111 ? 36.775 18.999 -13.644 1.00 28.48 109 VAL A N 1
ATOM 822 C CA . VAL A 1 111 ? 36.334 18.475 -12.361 1.00 26.25 109 VAL A CA 1
ATOM 823 C C . VAL A 1 111 ? 35.852 19.639 -11.482 1.00 27.66 109 VAL A C 1
ATOM 824 O O . VAL A 1 111 ? 36.530 20.662 -11.351 1.00 28.77 109 VAL A O 1
ATOM 828 N N . MET A 1 112 ? 34.644 19.514 -10.955 1.00 26.76 110 MET A N 1
ATOM 829 C CA . MET A 1 112 ? 34.122 20.455 -9.969 1.00 28.72 110 MET A CA 1
ATOM 830 C C . MET A 1 112 ? 34.531 20.007 -8.569 1.00 26.09 110 MET A C 1
ATOM 831 O O . MET A 1 112 ? 34.470 18.816 -8.237 1.00 24.32 110 MET A O 1
ATOM 836 N N . LYS A 1 113 ? 34.972 20.964 -7.765 1.00 26.22 111 LYS A N 1
ATOM 837 C CA . LYS A 1 113 ? 35.413 20.715 -6.384 1.00 25.47 111 LYS A CA 1
ATOM 838 C C . LYS A 1 113 ? 34.674 21.672 -5.466 1.00 26.91 111 LYS A C 1
ATOM 839 O O . LYS A 1 113 ? 34.762 22.875 -5.606 1.00 27.81 111 LYS A O 1
ATOM 845 N N . LYS A 1 114 ? 33.955 21.095 -4.521 1.00 27.57 112 LYS A N 1
ATOM 846 C CA . LYS A 1 114 ? 33.005 21.808 -3.697 1.00 29.58 112 LYS A CA 1
ATOM 847 C C . LYS A 1 114 ? 33.223 21.448 -2.240 1.00 28.55 112 LYS A C 1
ATOM 848 O O . LYS A 1 114 ? 32.886 20.348 -1.832 1.00 26.37 112 LYS A O 1
ATOM 854 N N . PRO A 1 115 ? 33.816 22.352 -1.455 1.00 30.11 113 PRO A N 1
ATOM 855 C CA . PRO A 1 115 ? 33.879 22.058 -0.034 1.00 30.42 113 PRO A CA 1
ATOM 856 C C . PRO A 1 115 ? 32.612 22.464 0.732 1.00 30.31 113 PRO A C 1
ATOM 857 O O . PRO A 1 115 ? 31.998 23.480 0.392 1.00 31.87 113 PRO A O 1
ATOM 861 N N . VAL A 1 116 ? 32.236 21.644 1.728 1.00 28.53 114 VAL A N 1
ATOM 862 C CA . VAL A 1 116 ? 31.079 21.867 2.606 1.00 28.29 114 VAL A CA 1
ATOM 863 C C . VAL A 1 116 ? 31.581 21.725 4.057 1.00 28.86 114 VAL A C 1
ATOM 864 O O . VAL A 1 116 ? 32.216 20.730 4.412 1.00 27.37 114 VAL A O 1
ATOM 868 N N . GLU A 1 117 ? 31.302 22.704 4.901 1.00 30.03 115 GLU A N 1
ATOM 869 C CA . GLU A 1 117 ? 31.664 22.596 6.310 1.00 31.22 115 GLU A CA 1
ATOM 870 C C . GLU A 1 117 ? 30.497 22.098 7.150 1.00 29.55 115 GLU A C 1
ATOM 871 O O . GLU A 1 117 ? 29.389 22.663 7.074 1.00 30.18 115 GLU A O 1
ATOM 877 N N . LEU A 1 118 ? 30.770 21.082 7.966 1.00 27.32 116 LEU A N 1
ATOM 878 C CA . LEU A 1 118 ? 29.800 20.510 8.880 1.00 26.92 116 LEU A CA 1
ATOM 879 C C . LEU A 1 118 ? 30.170 20.811 10.331 1.00 28.31 116 LEU A C 1
ATOM 880 O O . LEU A 1 118 ? 31.241 20.443 10.777 1.00 27.01 116 LEU A O 1
ATOM 885 N N . TRP A 1 119 ? 29.261 21.482 11.047 1.00 29.81 117 TRP A N 1
ATOM 886 C CA . TRP A 1 119 ? 29.410 21.807 12.460 1.00 31.93 117 TRP A CA 1
ATOM 887 C C . TRP A 1 119 ? 28.417 20.963 13.226 1.00 29.64 117 TRP A C 1
ATOM 888 O O . TRP A 1 119 ? 27.273 20.853 12.798 1.00 27.32 117 TRP A O 1
ATOM 899 N N . VAL A 1 120 ? 28.837 20.400 14.358 1.00 28.56 118 VAL A N 1
ATOM 900 C CA . VAL A 1 120 ? 28.008 19.440 15.100 1.00 27.85 118 VAL A CA 1
ATOM 901 C C . VAL A 1 120 ? 27.734 20.001 16.479 1.00 29.80 118 VAL A C 1
ATOM 902 O O . VAL A 1 120 ? 28.659 20.354 17.203 1.00 32.81 118 VAL A O 1
ATOM 906 N N . LEU A 1 121 ? 26.452 20.172 16.790 1.00 29.82 119 LEU A N 1
ATOM 907 C CA . LEU A 1 121 ? 25.983 20.641 18.093 1.00 31.89 119 LEU A CA 1
ATOM 908 C C . LEU A 1 121 ? 25.647 19.414 18.952 1.00 31.91 119 LEU A C 1
ATOM 909 O O . LEU A 1 121 ? 25.533 18.324 18.422 1.00 29.36 119 LEU A O 1
ATOM 914 N N . PRO A 1 122 ? 25.528 19.583 20.289 1.00 35.79 120 PRO A N 1
ATOM 915 C CA . PRO A 1 122 ? 25.129 18.459 21.143 1.00 37.14 120 PRO A CA 1
ATOM 916 C C . PRO A 1 122 ? 23.819 17.814 20.688 1.00 37.41 120 PRO A C 1
ATOM 917 O O . PRO A 1 122 ? 22.980 18.472 20.067 1.00 36.95 120 PRO A O 1
ATOM 921 N N . GLU A 1 123 ? 23.670 16.523 20.967 1.00 39.19 121 GLU A N 1
ATOM 922 C CA . GLU A 1 123 ? 22.451 15.777 20.625 1.00 40.27 121 GLU A CA 1
ATOM 923 C C . GLU A 1 123 ? 21.204 16.429 21.236 1.00 41.66 121 GLU A C 1
ATOM 924 O O . GLU A 1 123 ? 21.261 16.961 22.328 1.00 43.88 121 GLU A O 1
ATOM 930 N N . GLU A 1 124 ? 20.086 16.404 20.527 1.00 42.22 122 GLU A N 1
ATOM 931 C CA . GLU A 1 124 ? 18.818 16.878 21.098 1.00 44.64 122 GLU A CA 1
ATOM 932 C C . GLU A 1 124 ? 18.341 15.974 22.232 1.00 45.36 122 GLU A C 1
ATOM 933 O O . GLU A 1 124 ? 18.550 14.776 22.212 1.00 44.37 122 GLU A O 1
ATOM 939 N N . PRO A 1 125 ? 17.703 16.555 23.247 1.00 38.27 123 PRO A N 1
ATOM 940 C CA . PRO A 1 125 ? 17.094 15.680 24.218 1.00 38.25 123 PRO A CA 1
ATOM 941 C C . PRO A 1 125 ? 16.078 14.745 23.576 1.00 36.28 123 PRO A C 1
ATOM 942 O O . PRO A 1 125 ? 15.366 15.108 22.640 1.00 34.62 123 PRO A O 1
ATOM 946 N N . ARG A 1 126 ? 16.057 13.521 24.080 1.00 37.38 124 ARG A N 1
ATOM 947 C CA . ARG A 1 126 ? 15.101 12.509 23.684 1.00 35.82 124 ARG A CA 1
ATOM 948 C C . ARG A 1 126 ? 13.699 12.896 24.124 1.00 33.77 124 ARG A C 1
ATOM 949 O O . ARG A 1 126 ? 12.736 12.650 23.386 1.00 31.84 124 ARG A O 1
ATOM 957 N N . ASP A 1 127 ? 13.589 13.528 25.297 1.00 34.09 125 ASP A N 1
ATOM 958 C CA . ASP A 1 127 ? 12.283 13.843 25.897 1.00 33.73 125 ASP A CA 1
ATOM 959 C C . ASP A 1 127 ? 11.784 15.256 25.526 1.00 31.85 125 ASP A C 1
ATOM 960 O O . ASP A 1 127 ? 12.527 16.227 25.546 1.00 33.57 125 ASP A O 1
ATOM 965 N N . LEU A 1 128 ? 10.497 15.353 25.268 1.00 30.11 126 LEU A N 1
ATOM 966 C CA . LEU A 1 128 ? 9.802 16.618 25.035 1.00 29.10 126 LEU A CA 1
ATOM 967 C C . LEU A 1 128 ? 8.685 16.704 26.039 1.00 29.30 126 LEU A C 1
ATOM 968 O O . LEU A 1 128 ? 7.812 15.833 26.067 1.00 28.93 126 LEU A O 1
ATOM 973 N N . ARG A 1 129 ? 8.734 17.738 26.868 1.00 30.39 127 ARG A N 1
ATOM 974 C CA . ARG A 1 129 ? 7.794 17.951 27.957 1.00 33.13 127 ARG A CA 1
ATOM 975 C C . ARG A 1 129 ? 6.645 18.905 27.548 1.00 32.17 127 ARG A C 1
ATOM 976 O O . ARG A 1 129 ? 6.893 19.995 27.072 1.00 32.63 127 ARG A O 1
ATOM 984 N N . VAL A 1 130 ? 5.398 18.451 27.726 1.00 31.58 128 VAL A N 1
ATOM 985 C CA A VAL A 1 130 ? 4.206 19.202 27.332 0.50 31.09 128 VAL A CA 1
ATOM 986 C CA B VAL A 1 130 ? 4.196 19.199 27.334 0.50 30.97 128 VAL A CA 1
ATOM 987 C C . VAL A 1 130 ? 3.154 19.101 28.444 1.00 32.56 128 VAL A C 1
ATOM 988 O O . VAL A 1 130 ? 3.060 18.086 29.124 1.00 33.20 128 VAL A O 1
ATOM 995 N N . ARG A 1 131 ? 2.389 20.171 28.649 1.00 33.82 129 ARG A N 1
ATOM 996 C CA . ARG A 1 131 ? 1.319 20.172 29.641 1.00 35.56 129 ARG A CA 1
ATOM 997 C C . ARG A 1 131 ? 0.028 19.749 28.962 1.00 33.81 129 ARG A C 1
ATOM 998 O O . ARG A 1 131 ? -0.146 19.977 27.773 1.00 31.07 129 ARG A O 1
ATOM 1006 N N . VAL A 1 132 ? -0.860 19.113 29.723 1.00 35.06 130 VAL A N 1
ATOM 1007 C CA . VAL A 1 132 ? -2.148 18.683 29.208 1.00 35.16 130 VAL A CA 1
ATOM 1008 C C . VAL A 1 132 ? -2.837 19.926 28.658 1.00 36.87 130 VAL A C 1
ATOM 1009 O O . VAL A 1 132 ? -2.772 21.020 29.262 1.00 37.79 130 VAL A O 1
ATOM 1013 N N . GLY A 1 133 ? -3.408 19.798 27.464 1.00 36.74 131 GLY A N 1
ATOM 1014 C CA . GLY A 1 133 ? -4.210 20.863 26.901 1.00 38.65 131 GLY A CA 1
ATOM 1015 C C . GLY A 1 133 ? -3.413 21.742 25.970 1.00 39.29 131 GLY A C 1
ATOM 1016 O O . GLY A 1 133 ? -3.992 22.511 25.216 1.00 40.52 131 GLY A O 1
ATOM 1017 N N . ASP A 1 134 ? -2.086 21.640 26.010 1.00 38.73 132 ASP A N 1
ATOM 1018 C CA . ASP A 1 134 ? -1.248 22.473 25.154 1.00 38.97 132 ASP A CA 1
ATOM 1019 C C . ASP A 1 134 ? -1.056 21.862 23.764 1.00 37.05 132 ASP A C 1
ATOM 1020 O O . ASP A 1 134 ? -1.368 20.712 23.498 1.00 35.16 132 ASP A O 1
ATOM 1025 N N . THR A 1 135 ? -0.531 22.685 22.879 1.00 37.69 133 THR A N 1
ATOM 1026 C CA . THR A 1 135 ? -0.195 22.293 21.548 1.00 36.72 133 THR A CA 1
ATOM 1027 C C . THR A 1 135 ? 1.319 22.154 21.508 1.00 35.21 133 THR A C 1
ATOM 1028 O O . THR A 1 135 ? 2.025 22.893 22.201 1.00 37.03 133 THR A O 1
ATOM 1032 N N . THR A 1 136 ? 1.806 21.203 20.726 1.00 31.90 134 THR A N 1
ATOM 1033 C CA . THR A 1 136 ? 3.231 21.060 20.498 1.00 31.03 134 THR A CA 1
ATOM 1034 C C . THR A 1 136 ? 3.564 20.693 19.056 1.00 28.95 134 THR A C 1
ATOM 1035 O O . THR A 1 136 ? 2.710 20.311 18.276 1.00 27.72 134 THR A O 1
ATOM 1039 N N . GLN A 1 137 ? 4.824 20.874 18.713 1.00 29.87 135 GLN A N 1
ATOM 1040 C CA . GLN A 1 137 ? 5.358 20.445 17.441 1.00 29.63 135 GLN A CA 1
ATOM 1041 C C . GLN A 1 137 ? 6.236 19.264 17.728 1.00 28.80 135 GLN A C 1
ATOM 1042 O O . GLN A 1 137 ? 6.816 19.165 18.798 1.00 29.19 135 GLN A O 1
ATOM 1048 N N . MET A 1 138 ? 6.258 18.332 16.794 1.00 28.29 136 MET A N 1
ATOM 1049 C CA . MET A 1 138 ? 7.271 17.317 16.755 1.00 28.35 136 MET A CA 1
ATOM 1050 C C . MET A 1 138 ? 8.009 17.417 15.439 1.00 27.01 136 MET A C 1
ATOM 1051 O O . MET A 1 138 ? 7.455 17.232 14.365 1.00 26.15 136 MET A O 1
ATOM 1056 N N . ARG A 1 139 ? 9.281 17.718 15.560 1.00 27.07 137 ARG A N 1
ATOM 1057 C CA . ARG A 1 139 ? 10.083 18.156 14.455 1.00 27.63 137 ARG A CA 1
ATOM 1058 C C . ARG A 1 139 ? 10.886 17.006 13.932 1.00 26.98 137 ARG A C 1
ATOM 1059 O O . ARG A 1 139 ? 11.314 16.175 14.694 1.00 25.55 137 ARG A O 1
ATOM 1067 N N . CYS A 1 140 ? 11.016 16.951 12.606 1.00 27.08 138 CYS A N 1
ATOM 1068 C CA . CYS A 1 140 ? 11.784 15.956 11.881 1.00 28.09 138 CYS A CA 1
ATOM 1069 C C . CYS A 1 140 ? 12.086 16.478 10.458 1.00 27.01 138 CYS A C 1
ATOM 1070 O O . CYS A 1 140 ? 11.178 16.694 9.673 1.00 26.03 138 CYS A O 1
ATOM 1073 N N . SER A 1 141 ? 13.349 16.693 10.148 1.00 26.38 139 SER A N 1
ATOM 1074 C CA . SER A 1 141 ? 13.722 17.282 8.882 1.00 27.71 139 SER A CA 1
ATOM 1075 C C . SER A 1 141 ? 15.155 16.902 8.590 1.00 27.43 139 SER A C 1
ATOM 1076 O O . SER A 1 141 ? 15.905 16.584 9.496 1.00 28.51 139 SER A O 1
ATOM 1079 N N . ILE A 1 142 ? 15.537 16.864 7.325 1.00 26.65 140 ILE A N 1
ATOM 1080 C CA . ILE A 1 142 ? 16.935 16.632 7.003 1.00 25.67 140 ILE A CA 1
ATOM 1081 C C . ILE A 1 142 ? 17.585 17.952 6.629 1.00 25.34 140 ILE A C 1
ATOM 1082 O O . ILE A 1 142 ? 17.066 18.677 5.787 1.00 25.11 140 ILE A O 1
ATOM 1087 N N . GLN A 1 143 ? 18.716 18.245 7.271 1.00 25.40 141 GLN A N 1
ATOM 1088 C CA . GLN A 1 143 ? 19.592 19.377 6.930 1.00 26.05 141 GLN A CA 1
ATOM 1089 C C . GLN A 1 143 ? 20.192 19.121 5.551 1.00 26.88 141 GLN A C 1
ATOM 1090 O O . GLN A 1 143 ? 20.842 18.095 5.306 1.00 27.00 141 GLN A O 1
ATOM 1096 N N . SER A 1 144 ? 19.977 20.082 4.662 1.00 27.69 142 SER A N 1
ATOM 1097 C CA . SER A 1 144 ? 20.233 19.915 3.261 1.00 28.44 142 SER A CA 1
ATOM 1098 C C . SER A 1 144 ? 20.438 21.259 2.566 1.00 29.80 142 SER A C 1
ATOM 1099 O O . SER A 1 144 ? 19.789 22.234 2.870 1.00 29.14 142 SER A O 1
ATOM 1102 N N . THR A 1 145 ? 21.373 21.266 1.623 1.00 30.90 143 THR A N 1
ATOM 1103 C CA . THR A 1 145 ? 21.575 22.352 0.680 1.00 32.34 143 THR A CA 1
ATOM 1104 C C . THR A 1 145 ? 20.645 22.240 -0.557 1.00 32.23 143 THR A C 1
ATOM 1105 O O . THR A 1 145 ? 20.590 23.152 -1.382 1.00 33.04 143 THR A O 1
ATOM 1109 N N . GLU A 1 146 ? 19.948 21.117 -0.692 1.00 30.79 144 GLU A N 1
ATOM 1110 C CA . GLU A 1 146 ? 19.168 20.824 -1.883 1.00 31.72 144 GLU A CA 1
ATOM 1111 C C . GLU A 1 146 ? 17.687 20.624 -1.550 1.00 31.03 144 GLU A C 1
ATOM 1112 O O . GLU A 1 146 ? 17.331 19.982 -0.548 1.00 30.38 144 GLU A O 1
ATOM 1118 N N . GLU A 1 147 ? 16.824 21.161 -2.404 1.00 32.06 145 GLU A N 1
ATOM 1119 C CA . GLU A 1 147 ? 15.381 21.068 -2.216 1.00 31.78 145 GLU A CA 1
ATOM 1120 C C . GLU A 1 147 ? 14.842 19.722 -2.671 1.00 30.77 145 GLU A C 1
ATOM 1121 O O . GLU A 1 147 ? 15.464 19.042 -3.466 1.00 30.70 145 GLU A O 1
ATOM 1127 N N . LYS A 1 148 ? 13.676 19.344 -2.155 1.00 29.52 146 LYS A N 1
ATOM 1128 C CA . LYS A 1 148 ? 12.915 18.238 -2.723 1.00 29.88 146 LYS A CA 1
ATOM 1129 C C . LYS A 1 148 ? 13.697 16.910 -2.740 1.00 29.36 146 LYS A C 1
ATOM 1130 O O . LYS A 1 148 ? 13.601 16.129 -3.663 1.00 29.51 146 LYS A O 1
ATOM 1136 N N . ARG A 1 149 ? 14.424 16.627 -1.678 1.00 28.05 147 ARG A N 1
ATOM 1137 C CA . ARG A 1 149 ? 15.103 15.348 -1.601 1.00 28.15 147 ARG A CA 1
ATOM 1138 C C . ARG A 1 149 ? 14.319 14.308 -0.826 1.00 27.37 147 ARG A C 1
ATOM 1139 O O . ARG A 1 149 ? 14.362 13.130 -1.158 1.00 29.42 147 ARG A O 1
ATOM 1147 N N . VAL A 1 150 ? 1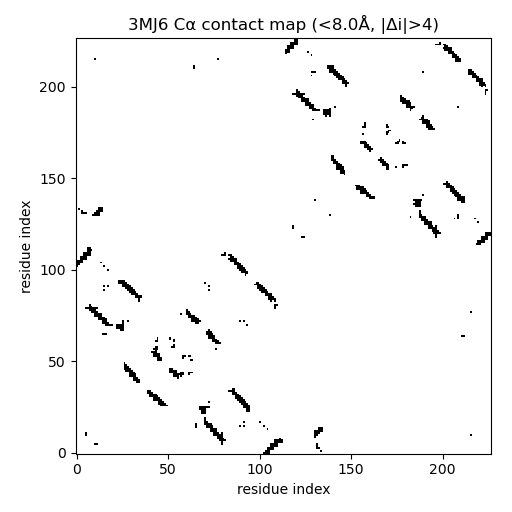3.570 14.736 0.172 1.00 26.22 148 VAL A N 1
ATOM 1148 C CA . VAL A 1 150 ? 12.684 13.830 0.915 1.00 25.59 148 VAL A CA 1
ATOM 1149 C C . VAL A 1 150 ? 11.498 13.320 0.076 1.00 27.09 148 VAL A C 1
ATOM 1150 O O . VAL A 1 150 ? 10.732 14.116 -0.520 1.00 25.13 148 VAL A O 1
ATOM 1154 N N . THR A 1 151 ? 11.368 11.987 0.050 1.00 28.29 149 THR A N 1
ATOM 1155 C CA . THR A 1 151 ? 10.360 11.302 -0.755 1.00 30.17 149 THR A CA 1
ATOM 1156 C C . THR A 1 151 ? 9.208 10.756 0.124 1.00 30.46 149 THR A C 1
ATOM 1157 O O . THR A 1 151 ? 8.117 10.559 -0.376 1.00 29.63 149 THR A O 1
ATOM 1161 N N . LYS A 1 152 ? 9.454 10.549 1.425 1.00 29.48 150 LYS A N 1
ATOM 1162 C CA . LYS A 1 152 ? 8.446 9.942 2.303 1.00 30.21 150 LYS A CA 1
ATOM 1163 C C . LYS A 1 152 ? 8.708 10.351 3.746 1.00 28.40 150 LYS A C 1
ATOM 1164 O O . LYS A 1 152 ? 9.877 10.522 4.155 1.00 28.24 150 LYS A O 1
ATOM 1170 N N . VAL A 1 153 ? 7.617 10.592 4.482 1.00 27.60 151 VAL A N 1
ATOM 1171 C CA . VAL A 1 153 ? 7.626 10.831 5.921 1.00 26.05 151 VAL A CA 1
ATOM 1172 C C . VAL A 1 153 ? 6.508 9.990 6.554 1.00 26.38 151 VAL A C 1
ATOM 1173 O O . VAL A 1 153 ? 5.375 10.005 6.093 1.00 26.25 151 VAL A O 1
ATOM 1177 N N . ASN A 1 154 ? 6.836 9.284 7.619 1.00 26.02 152 ASN A N 1
ATOM 1178 C CA . ASN A 1 154 ? 5.884 8.441 8.341 1.00 26.60 152 ASN A CA 1
ATOM 1179 C C . ASN A 1 154 ? 6.109 8.717 9.827 1.00 24.62 152 ASN A C 1
ATOM 1180 O O . ASN A 1 154 ? 7.248 8.661 10.289 1.00 23.32 152 ASN A O 1
ATOM 1185 N N . TRP A 1 155 ? 5.044 9.088 10.541 1.00 23.19 153 TRP A N 1
ATOM 1186 C CA . TRP A 1 155 ? 5.055 9.195 11.989 1.00 22.84 153 TRP A CA 1
ATOM 1187 C C . TRP A 1 155 ? 4.256 8.069 12.606 1.00 23.52 153 TRP A C 1
ATOM 1188 O O . TRP A 1 155 ? 3.156 7.811 12.178 1.00 22.91 153 TRP A O 1
ATOM 1199 N N . MET A 1 156 ? 4.842 7.396 13.599 1.00 24.27 154 MET A N 1
ATOM 1200 C CA . MET A 1 156 ? 4.201 6.319 14.342 1.00 25.54 154 MET A CA 1
ATOM 1201 C C . MET A 1 156 ? 4.194 6.690 15.790 1.00 24.63 154 MET A C 1
ATOM 1202 O O . MET A 1 156 ? 5.035 7.484 16.243 1.00 21.94 154 MET A O 1
ATOM 1207 N N . PHE A 1 157 ? 3.259 6.075 16.516 1.00 25.29 155 PHE A N 1
ATOM 1208 C CA . PHE A 1 157 ? 3.128 6.227 17.964 1.00 24.89 155 PHE A CA 1
ATOM 1209 C C . PHE A 1 157 ? 3.005 4.883 18.650 1.00 26.86 155 PHE A C 1
ATOM 1210 O O . PHE A 1 157 ? 2.268 4.002 18.204 1.00 26.34 155 PHE A O 1
ATOM 1218 N N . SER A 1 158 ? 3.673 4.783 19.791 1.00 27.84 156 SER A N 1
ATOM 1219 C CA . SER A 1 158 ? 3.439 3.737 20.741 1.00 30.62 156 SER A CA 1
ATOM 1220 C C . SER A 1 158 ? 3.432 4.309 22.165 1.00 31.10 156 SER A C 1
ATOM 1221 O O . SER A 1 158 ? 4.276 5.097 22.504 1.00 29.02 156 SER A O 1
ATOM 1224 N N . SER A 1 159 ? 2.514 3.870 23.011 1.00 33.36 157 SER A N 1
ATOM 1225 C CA . SER A 1 159 ? 2.672 4.079 24.439 1.00 36.91 157 SER A CA 1
ATOM 1226 C C . SER A 1 159 ? 3.455 2.897 25.057 1.00 40.42 157 SER A C 1
ATOM 1227 O O . SER A 1 159 ? 3.787 1.933 24.359 1.00 42.32 157 SER A O 1
ATOM 1230 N N . GLY A 1 160 ? 3.754 2.960 26.353 1.00 43.65 158 GLY A N 1
ATOM 1231 C CA . GLY A 1 160 ? 4.397 1.804 27.067 1.00 47.55 158 GLY A CA 1
ATOM 1232 C C . GLY A 1 160 ? 3.623 0.478 27.013 1.00 50.84 158 GLY A C 1
ATOM 1233 O O . GLY A 1 160 ? 4.212 -0.616 27.007 1.00 52.76 158 GLY A O 1
ATOM 1234 N N . SER A 1 161 ? 2.293 0.603 26.937 1.00 52.37 159 SER A N 1
ATOM 1235 C CA . SER A 1 161 ? 1.323 -0.523 26.895 1.00 55.22 159 SER A CA 1
ATOM 1236 C C . SER A 1 161 ? 0.904 -1.012 25.479 1.00 55.46 159 SER A C 1
ATOM 1237 O O . SER A 1 161 ? 0.061 -1.903 25.346 1.00 58.25 159 SER A O 1
ATOM 1240 N N . HIS A 1 162 ? 1.468 -0.448 24.420 1.00 54.01 160 HIS A N 1
ATOM 1241 C CA . HIS A 1 162 ? 1.075 -0.876 23.073 1.00 54.36 160 HIS A CA 1
ATOM 1242 C C . HIS A 1 162 ? 1.668 -2.227 22.682 1.00 57.02 160 HIS A C 1
ATOM 1243 O O . HIS A 1 162 ? 2.852 -2.516 22.912 1.00 56.12 160 HIS A O 1
ATOM 1250 N N . THR A 1 163 ? 0.818 -3.042 22.077 1.00 59.89 161 THR A N 1
ATOM 1251 C CA . THR A 1 163 ? 1.255 -4.266 21.400 1.00 63.52 161 THR A CA 1
ATOM 1252 C C . THR A 1 163 ? 1.759 -3.903 20.006 1.00 62.20 161 THR A C 1
ATOM 1253 O O . THR A 1 163 ? 2.559 -4.642 19.405 1.00 64.09 161 THR A O 1
ATOM 1257 N N . GLU A 1 164 ? 1.286 -2.765 19.495 1.00 59.48 162 GLU A N 1
ATOM 1258 C CA . GLU A 1 164 ? 1.631 -2.329 18.140 1.00 58.01 162 GLU A CA 1
ATOM 1259 C C . GLU A 1 164 ? 1.660 -0.798 18.058 1.00 53.18 162 GLU A C 1
ATOM 1260 O O . GLU A 1 164 ? 0.917 -0.100 18.732 1.00 51.67 162 GLU A O 1
ATOM 1266 N N . GLU A 1 165 ? 2.595 -0.315 17.258 1.00 50.82 163 GLU A N 1
ATOM 1267 C CA . GLU A 1 165 ? 2.625 1.032 16.798 1.00 47.59 163 GLU A CA 1
ATOM 1268 C C . GLU A 1 165 ? 1.365 1.381 16.020 1.00 46.23 163 GLU A C 1
ATOM 1269 O O . GLU A 1 165 ? 0.867 0.568 15.242 1.00 47.44 163 GLU A O 1
ATOM 1275 N N . GLU A 1 166 ? 0.904 2.613 16.163 1.00 42.36 164 GLU A N 1
ATOM 1276 C CA . GLU A 1 166 ? -0.148 3.092 15.298 1.00 41.16 164 GLU A CA 1
ATOM 1277 C C . GLU A 1 166 ? 0.345 4.286 14.503 1.00 36.58 164 GLU A C 1
ATOM 1278 O O . GLU A 1 166 ? 1.270 4.964 14.942 1.00 32.54 164 GLU A O 1
ATOM 1284 N N . THR A 1 167 ? -0.265 4.503 13.334 1.00 34.45 165 THR A N 1
ATOM 1285 C CA . THR A 1 167 ? 0.162 5.553 12.407 1.00 33.07 165 THR A CA 1
ATOM 1286 C C . THR A 1 167 ? -0.436 6.896 12.860 1.00 30.34 165 THR A C 1
ATOM 1287 O O . THR A 1 167 ? -1.633 7.013 13.069 1.00 32.28 165 THR A O 1
ATOM 1291 N N . VAL A 1 168 ? 0.411 7.891 13.055 1.00 27.27 166 VAL A N 1
ATOM 1292 C CA . VAL A 1 168 ? -0.020 9.247 13.406 1.00 25.75 166 VAL A CA 1
ATOM 1293 C C . VAL A 1 168 ? -0.283 10.059 12.142 1.00 26.37 166 VAL A C 1
ATOM 1294 O O . VAL A 1 168 ? -1.345 10.667 11.967 1.00 26.99 166 VAL A O 1
ATOM 1298 N N . LEU A 1 169 ? 0.709 10.046 11.256 1.00 26.48 167 LEU A N 1
ATOM 1299 C CA . LEU A 1 169 ? 0.640 10.801 9.997 1.00 27.01 167 LEU A CA 1
ATOM 1300 C C . LEU A 1 169 ? 1.601 10.175 9.030 1.00 26.83 167 LEU A C 1
ATOM 1301 O O . LEU A 1 169 ? 2.670 9.756 9.415 1.00 25.10 167 LEU A O 1
ATOM 1306 N N . SER A 1 170 ? 1.195 10.123 7.771 1.00 27.73 168 SER A N 1
ATOM 1307 C CA . SER A 1 170 ? 2.017 9.588 6.721 1.00 28.89 168 SER A CA 1
ATOM 1308 C C . SER A 1 170 ? 1.886 10.426 5.429 1.00 29.46 168 SER A C 1
ATOM 1309 O O . SER A 1 170 ? 0.799 10.834 5.020 1.00 27.86 168 SER A O 1
ATOM 1312 N N . TYR A 1 171 ? 3.025 10.700 4.815 1.00 29.50 169 TYR A N 1
ATOM 1313 C CA . TYR A 1 171 ? 3.074 11.410 3.557 1.00 31.58 169 TYR A CA 1
ATOM 1314 C C . TYR A 1 171 ? 4.041 10.669 2.634 1.00 31.72 169 TYR A C 1
ATOM 1315 O O . TYR A 1 171 ? 5.171 10.381 3.023 1.00 29.86 169 TYR A O 1
ATOM 1324 N N . ASP A 1 172 ? 3.597 10.339 1.432 1.00 33.48 170 ASP A N 1
ATOM 1325 C CA . ASP A 1 172 ? 4.461 9.698 0.460 1.00 35.70 170 ASP A CA 1
ATOM 1326 C C . ASP A 1 172 ? 4.416 10.465 -0.854 1.00 38.06 170 ASP A C 1
ATOM 1327 O O . ASP A 1 172 ? 3.393 10.554 -1.493 1.00 39.32 170 ASP A O 1
ATOM 1332 N N . SER A 1 173 ? 5.561 11.018 -1.244 1.00 38.86 171 SER A N 1
ATOM 1333 C CA . SER A 1 173 ? 5.651 11.892 -2.411 1.00 41.60 171 SER A CA 1
ATOM 1334 C C . SER A 1 173 ? 5.478 11.155 -3.743 1.00 44.47 171 SER A C 1
ATOM 1335 O O . SER A 1 173 ? 5.204 11.783 -4.749 1.00 46.56 171 SER A O 1
ATOM 1338 N N . ASN A 1 174 ? 5.626 9.830 -3.734 1.00 46.23 172 ASN A N 1
ATOM 1339 C CA . ASN A 1 174 ? 5.526 8.986 -4.922 1.00 49.66 172 ASN A CA 1
ATOM 1340 C C . ASN A 1 174 ? 4.173 8.256 -5.016 1.00 52.67 172 ASN A C 1
ATOM 1341 O O . ASN A 1 174 ? 4.046 7.250 -5.701 1.00 55.23 172 ASN A O 1
ATOM 1346 N N . MET A 1 175 ? 3.175 8.761 -4.301 1.00 52.50 173 MET A N 1
ATOM 1347 C CA . MET A 1 175 ? 1.811 8.298 -4.422 1.00 55.37 173 MET A CA 1
ATOM 1348 C C . MET A 1 175 ? 0.972 9.484 -4.881 1.00 56.65 173 MET A C 1
ATOM 1349 O O . MET A 1 175 ? 1.265 10.637 -4.520 1.00 55.05 173 MET A O 1
ATOM 1354 N N . ARG A 1 176 ? -0.055 9.205 -5.682 1.00 60.32 174 ARG A N 1
ATOM 1355 C CA . ARG A 1 176 ? -1.122 10.182 -5.952 1.00 62.25 174 ARG A CA 1
ATOM 1356 C C . ARG A 1 176 ? -1.847 10.526 -4.652 1.00 60.41 174 ARG A C 1
ATOM 1357 O O . ARG A 1 176 ? -2.313 11.645 -4.490 1.00 60.16 174 ARG A O 1
ATOM 1365 N N . SER A 1 177 ? -1.941 9.551 -3.745 1.00 59.90 175 SER A N 1
ATOM 1366 C CA . SER A 1 177 ? -2.607 9.722 -2.433 1.00 59.27 175 SER A CA 1
ATOM 1367 C C . SER A 1 177 ? -2.074 10.901 -1.623 1.00 55.89 175 SER A C 1
ATOM 1368 O O . SER A 1 177 ? -2.830 11.744 -1.164 1.00 57.37 175 SER A O 1
ATOM 1371 N N . GLY A 1 178 ? -0.773 10.951 -1.423 1.00 53.30 176 GLY A N 1
ATOM 1372 C CA . GLY A 1 178 ? -0.169 12.046 -0.666 1.00 49.99 176 GLY A CA 1
ATOM 1373 C C . GLY A 1 178 ? -0.185 11.919 0.846 1.00 47.25 176 GLY A C 1
ATOM 1374 O O . GLY A 1 178 ? 0.778 11.395 1.420 1.00 46.16 176 GLY A O 1
ATOM 1375 N N . LYS A 1 179 ? -1.247 12.413 1.502 1.00 44.82 177 LYS A N 1
ATOM 1376 C CA . LYS A 1 179 ? -1.191 12.592 2.951 1.00 41.20 177 LYS A CA 1
ATOM 1377 C C . LYS A 1 179 ? -2.260 11.822 3.707 1.00 39.34 177 LYS A C 1
ATOM 1378 O O . LYS A 1 179 ? -3.425 11.989 3.424 1.00 39.80 177 LYS A O 1
ATOM 1384 N N . PHE A 1 180 ? -1.856 10.992 4.667 1.00 35.62 178 PHE A N 1
ATOM 1385 C CA . PHE A 1 180 ? -2.821 10.304 5.542 1.00 35.25 178 PHE A CA 1
ATOM 1386 C C . PHE A 1 180 ? -2.641 10.803 6.964 1.00 31.70 178 PHE A C 1
ATOM 1387 O O . PHE A 1 180 ? -1.519 10.874 7.453 1.00 27.29 178 PHE A O 1
ATOM 1395 N N . GLN A 1 181 ? -3.756 11.164 7.609 1.00 31.18 179 GLN A N 1
ATOM 1396 C CA . GLN A 1 181 ? -3.779 11.535 9.036 1.00 29.82 179 GLN A CA 1
ATOM 1397 C C . GLN A 1 181 ? -4.560 10.535 9.848 1.00 29.28 179 GLN A C 1
ATOM 1398 O O . GLN A 1 181 ? -5.501 9.974 9.373 1.00 31.01 179 GLN A O 1
ATOM 1404 N N . SER A 1 182 ? -4.141 10.326 11.088 1.00 28.02 180 SER A N 1
ATOM 1405 C CA . SER A 1 182 ? -4.767 9.374 12.013 1.00 28.50 180 SER A CA 1
ATOM 1406 C C . SER A 1 182 ? -6.284 9.501 12.079 1.00 29.69 180 SER A C 1
ATOM 1407 O O . SER A 1 182 ? -6.803 10.595 12.183 1.00 31.12 180 SER A O 1
ATOM 1410 N N . LEU A 1 183 ? -6.981 8.378 12.013 1.00 30.73 181 LEU A N 1
ATOM 1411 C CA . LEU A 1 183 ? -8.454 8.347 12.190 1.00 33.45 181 LEU A CA 1
ATOM 1412 C C . LEU A 1 183 ? -8.820 7.699 13.542 1.00 33.96 181 LEU A C 1
ATOM 1413 O O . LEU A 1 183 ? -9.996 7.425 13.813 1.00 37.28 181 LEU A O 1
ATOM 1418 N N . GLY A 1 184 ? -7.808 7.504 14.380 1.00 32.75 182 GLY A N 1
ATOM 1419 C CA . GLY A 1 184 ? -7.922 6.889 15.696 1.00 33.87 182 GLY A CA 1
ATOM 1420 C C . GLY A 1 184 ? -7.624 7.943 16.753 1.00 33.57 182 GLY A C 1
ATOM 1421 O O . GLY A 1 184 ? -8.267 8.982 16.785 1.00 34.74 182 GLY A O 1
ATOM 1422 N N . ARG A 1 185 ? -6.639 7.717 17.616 1.00 33.06 183 ARG A N 1
ATOM 1423 C CA . ARG A 1 185 ? -6.501 8.593 18.761 1.00 32.53 183 ARG A CA 1
ATOM 1424 C C . ARG A 1 185 ? -6.120 10.011 18.451 1.00 30.49 183 ARG A C 1
ATOM 1425 O O . ARG A 1 185 ? -6.400 10.893 19.243 1.00 31.32 183 ARG A O 1
ATOM 1433 N N . PHE A 1 186 ? -5.489 10.239 17.315 1.00 29.05 184 PHE A N 1
ATOM 1434 C CA . PHE A 1 186 ? -5.032 11.557 16.937 1.00 27.65 184 PHE A CA 1
ATOM 1435 C C . PHE A 1 186 ? -5.960 12.231 15.946 1.00 28.12 184 PHE A C 1
ATOM 1436 O O . PHE A 1 186 ? -5.612 13.243 15.387 1.00 27.38 184 PHE A O 1
ATOM 1444 N N . ARG A 1 187 ? -7.144 11.687 15.727 1.00 30.82 185 ARG A N 1
ATOM 1445 C CA . ARG A 1 187 ? -8.025 12.223 14.680 1.00 32.90 185 ARG A CA 1
ATOM 1446 C C . ARG A 1 187 ? -8.347 13.691 14.971 1.00 33.68 185 ARG A C 1
ATOM 1447 O O . ARG A 1 187 ? -8.685 14.066 16.113 1.00 32.62 185 ARG A O 1
ATOM 1455 N N . ASN A 1 188 ? -8.185 14.504 13.933 1.00 34.10 186 ASN A N 1
ATOM 1456 C CA . ASN A 1 188 ? -8.420 15.943 13.973 1.00 35.83 186 ASN A CA 1
ATOM 1457 C C . ASN A 1 188 ? -7.465 16.761 14.833 1.00 35.06 186 ASN A C 1
ATOM 1458 O O . ASN A 1 188 ? -7.647 17.963 14.964 1.00 36.50 186 ASN A O 1
ATOM 1463 N N . ARG A 1 189 ? -6.438 16.139 15.387 1.00 33.83 187 ARG A N 1
ATOM 1464 C CA . ARG A 1 189 ? -5.486 16.854 16.237 1.00 32.79 187 ARG A CA 1
ATOM 1465 C C . ARG A 1 189 ? -4.081 16.915 15.675 1.00 31.42 187 ARG A C 1
ATOM 1466 O O . ARG A 1 189 ? -3.203 17.511 16.321 1.00 31.62 187 ARG A O 1
ATOM 1474 N N . VAL A 1 190 ? -3.829 16.280 14.519 1.00 31.05 188 VAL A N 1
ATOM 1475 C CA A VAL A 1 190 ? -2.484 16.274 13.907 0.50 29.50 188 VAL A CA 1
ATOM 1476 C CA B VAL A 1 190 ? -2.488 16.274 13.914 0.50 29.57 188 VAL A CA 1
ATOM 1477 C C . VAL A 1 190 ? -2.496 16.859 12.485 1.00 30.19 188 VAL A C 1
ATOM 1478 O O . VAL A 1 190 ? -3.411 16.635 11.721 1.00 32.29 188 VAL A O 1
ATOM 1485 N N . ASP A 1 191 ? -1.470 17.638 12.144 1.00 30.08 189 ASP A N 1
ATOM 1486 C CA . ASP A 1 191 ? -1.255 18.070 10.787 1.00 30.16 189 ASP A CA 1
ATOM 1487 C C . ASP A 1 191 ? 0.228 18.317 10.536 1.00 28.42 189 ASP A C 1
ATOM 1488 O O . ASP A 1 191 ? 1.038 18.450 11.447 1.00 25.67 189 ASP A O 1
ATOM 1493 N N . LEU A 1 192 ? 0.593 18.300 9.263 1.00 29.04 190 LEU A N 1
ATOM 1494 C CA . LEU A 1 192 ? 1.963 18.566 8.843 1.00 28.83 190 LEU A CA 1
ATOM 1495 C C . LEU A 1 192 ? 2.224 20.057 9.014 1.00 29.64 190 LEU A C 1
ATOM 1496 O O . LEU A 1 192 ? 1.419 20.881 8.624 1.00 32.21 190 LEU A O 1
ATOM 1501 N N . THR A 1 193 ? 3.295 20.427 9.676 1.00 28.68 191 THR A N 1
ATOM 1502 C CA . THR A 1 193 ? 3.681 21.834 9.660 1.00 28.84 191 THR A CA 1
ATOM 1503 C C . THR A 1 193 ? 4.891 22.056 8.732 1.00 27.35 191 THR A C 1
ATOM 1504 O O . THR A 1 193 ? 5.148 23.171 8.309 1.00 27.51 191 THR A O 1
ATOM 1508 N N . GLY A 1 194 ? 5.665 21.002 8.498 1.00 25.35 192 GLY A N 1
ATOM 1509 C CA . GLY A 1 194 ? 6.795 21.057 7.609 1.00 25.79 192 GLY A CA 1
ATOM 1510 C C . GLY A 1 194 ? 6.397 21.144 6.145 1.00 27.09 192 GLY A C 1
ATOM 1511 O O . GLY A 1 194 ? 5.358 20.674 5.761 1.00 28.09 192 GLY A O 1
ATOM 1512 N N . ASP A 1 195 ? 7.241 21.791 5.349 1.00 27.67 193 ASP A N 1
ATOM 1513 C CA . ASP A 1 195 ? 7.156 21.779 3.896 1.00 28.33 193 ASP A CA 1
ATOM 1514 C C . ASP A 1 195 ? 8.043 20.616 3.429 1.00 26.52 193 ASP A C 1
ATOM 1515 O O . ASP A 1 195 ? 9.255 20.639 3.588 1.00 23.42 193 ASP A O 1
ATOM 1520 N N . ILE A 1 196 ? 7.406 19.570 2.892 1.00 27.24 194 ILE A N 1
ATOM 1521 C CA . ILE A 1 196 ? 8.120 18.367 2.472 1.00 26.24 194 ILE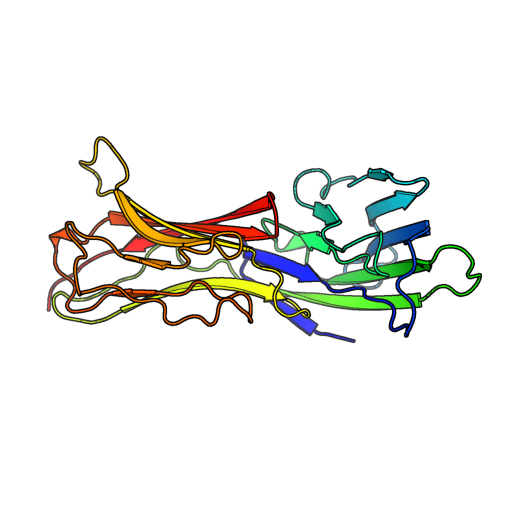 A CA 1
ATOM 1522 C C . ILE A 1 196 ? 9.062 18.697 1.315 1.00 25.68 194 ILE A C 1
ATOM 1523 O O . ILE A 1 196 ? 10.105 18.105 1.195 1.00 24.74 194 ILE A O 1
ATOM 1528 N N . SER A 1 197 ? 8.711 19.699 0.515 1.00 26.69 195 SER A N 1
ATOM 1529 C CA . SER A 1 197 ? 9.538 20.125 -0.576 1.00 27.71 195 SER A CA 1
ATOM 1530 C C . SER A 1 197 ? 10.804 20.775 -0.089 1.00 26.28 195 SER A C 1
ATOM 1531 O O . SER A 1 197 ? 11.718 20.929 -0.852 1.00 25.97 195 SER A O 1
ATOM 1534 N N . ARG A 1 198 ? 10.860 21.124 1.203 1.00 25.77 196 ARG A N 1
ATOM 1535 C CA . ARG A 1 198 ? 12.044 21.674 1.850 1.00 25.33 196 ARG A CA 1
ATOM 1536 C C . ARG A 1 198 ? 12.603 20.718 2.911 1.00 23.94 196 ARG A C 1
ATOM 1537 O O . ARG A 1 198 ? 13.292 21.128 3.840 1.00 22.95 196 ARG A O 1
ATOM 1545 N N . ASN A 1 199 ? 12.219 19.452 2.762 1.00 23.40 197 ASN A N 1
ATOM 1546 C CA . ASN A 1 199 ? 12.764 18.328 3.457 1.00 22.24 197 ASN A CA 1
ATOM 1547 C C . ASN A 1 199 ? 12.359 18.283 4.916 1.00 21.76 197 ASN A C 1
ATOM 1548 O O . ASN A 1 199 ? 13.111 17.767 5.734 1.00 22.17 197 ASN A O 1
ATOM 1553 N N . ASP A 1 200 ? 11.152 18.759 5.209 1.00 21.39 198 ASP A N 1
ATOM 1554 C CA . ASP A 1 200 ? 10.698 18.945 6.554 1.00 20.85 198 ASP A CA 1
ATOM 1555 C C . ASP A 1 200 ? 9.393 18.174 6.775 1.00 20.74 198 ASP A C 1
ATOM 1556 O O . ASP A 1 200 ? 8.362 18.428 6.113 1.00 20.65 198 ASP A O 1
ATOM 1561 N N . GLY A 1 201 ? 9.446 17.225 7.717 1.00 19.95 199 GLY A N 1
ATOM 1562 C CA . GLY A 1 201 ? 8.308 16.384 8.028 1.00 20.27 199 GLY A CA 1
ATOM 1563 C C . GLY A 1 201 ? 7.649 16.680 9.340 1.00 19.87 199 GLY A C 1
ATOM 1564 O O . GLY A 1 201 ? 6.892 15.866 9.848 1.00 19.99 199 GLY A O 1
ATOM 1565 N N . SER A 1 202 ? 7.869 17.884 9.856 1.00 21.44 200 SER A N 1
ATOM 1566 C CA . SER A 1 202 ? 7.411 18.253 11.201 1.00 20.75 200 SER A CA 1
ATOM 1567 C C . SER A 1 202 ? 5.883 18.265 11.260 1.00 21.36 200 SER A C 1
ATOM 1568 O O . SER A 1 202 ? 5.188 18.654 10.292 1.00 21.89 200 SER A O 1
ATOM 1571 N N . ILE A 1 203 ? 5.364 17.801 12.379 1.00 21.25 201 ILE A N 1
ATOM 1572 C CA . ILE A 1 203 ? 3.934 17.829 12.657 1.00 22.33 201 ILE A CA 1
ATOM 1573 C C . ILE A 1 203 ? 3.579 18.654 13.893 1.00 23.45 201 ILE A C 1
ATOM 1574 O O . ILE A 1 203 ? 4.417 18.928 14.744 1.00 22.85 201 ILE A O 1
ATOM 1579 N N . LYS A 1 204 ? 2.321 19.060 13.957 1.00 25.62 202 LYS A N 1
ATOM 1580 C CA . LYS A 1 204 ? 1.759 19.713 15.124 1.00 28.22 202 LYS A CA 1
ATOM 1581 C C . LYS A 1 204 ? 0.734 18.772 15.772 1.00 28.62 202 LYS A C 1
ATOM 1582 O O . LYS A 1 204 ? -0.023 18.120 15.063 1.00 30.18 202 LYS A O 1
ATOM 1588 N N . LEU A 1 205 ? 0.772 18.663 17.099 1.00 28.45 203 LEU A N 1
ATOM 1589 C CA . LEU A 1 205 ? -0.205 17.908 17.910 1.00 28.64 203 LEU A CA 1
ATOM 1590 C C . LEU A 1 205 ? -0.937 18.878 18.821 1.00 30.50 203 LEU A C 1
ATOM 1591 O O . LEU A 1 205 ? -0.301 19.539 19.637 1.00 30.73 203 LEU A O 1
ATOM 1596 N N . GLN A 1 206 ? -2.257 18.978 18.651 1.00 32.35 204 GLN A N 1
ATOM 1597 C CA . GLN A 1 206 ? -3.071 19.947 19.362 1.00 35.68 204 GLN A CA 1
ATOM 1598 C C . GLN A 1 206 ? -3.773 19.343 20.569 1.00 35.79 204 GLN A C 1
ATOM 1599 O O . GLN A 1 206 ? -4.029 18.137 20.627 1.00 35.29 204 GLN A O 1
ATOM 1605 N N . THR A 1 207 ? -4.091 20.211 21.524 1.00 37.19 205 THR A N 1
ATOM 1606 C CA . THR A 1 207 ? -4.801 19.839 22.759 1.00 38.04 205 THR A CA 1
ATOM 1607 C C . THR A 1 207 ? -4.357 18.473 23.281 1.00 36.11 205 THR A C 1
ATOM 1608 O O . THR A 1 207 ? -5.120 17.509 23.337 1.00 35.99 205 THR A O 1
ATOM 1612 N N . VAL A 1 208 ? -3.078 18.424 23.639 1.00 33.93 206 VAL A N 1
ATOM 1613 C CA . VAL A 1 208 ? -2.447 17.251 24.181 1.00 32.83 206 VAL A CA 1
ATOM 1614 C C . VAL A 1 208 ? -3.193 16.680 25.402 1.00 33.56 206 VAL A C 1
ATOM 1615 O O . VAL A 1 208 ? -3.646 17.417 26.266 1.00 34.59 206 VAL A O 1
ATOM 1619 N N . LYS A 1 209 ? -3.314 15.355 25.422 1.00 33.87 207 LYS A N 1
ATOM 1620 C CA . LYS A 1 209 ? -3.935 14.573 26.517 1.00 35.48 207 LYS A CA 1
ATOM 1621 C C . LYS A 1 209 ? -2.870 13.708 27.204 1.00 34.71 207 LYS A C 1
ATOM 1622 O O . LYS A 1 209 ? -1.809 13.446 26.619 1.00 33.44 207 LYS A O 1
ATOM 1628 N N . GLU A 1 210 ? -3.162 13.261 28.421 1.00 36.06 208 GLU A N 1
ATOM 1629 C CA . GLU A 1 210 ? -2.278 12.361 29.162 1.00 36.48 208 GLU A CA 1
ATOM 1630 C C . GLU A 1 210 ? -2.057 11.063 28.416 1.00 34.69 208 GLU A C 1
ATOM 1631 O O . GLU A 1 210 ? -0.983 10.489 28.478 1.00 33.74 208 GLU A O 1
ATOM 1637 N N . SER A 1 211 ? -3.074 10.616 27.697 1.00 34.27 209 SER A N 1
ATOM 1638 C CA . SER A 1 211 ? -2.983 9.375 26.945 1.00 34.03 209 SER A CA 1
ATOM 1639 C C . SER A 1 211 ? -2.174 9.507 25.669 1.00 31.22 209 SER A C 1
ATOM 1640 O O . SER A 1 211 ? -1.850 8.509 25.048 1.00 31.20 209 SER A O 1
ATOM 1643 N N . ASP A 1 212 ? -1.827 10.734 25.280 1.00 30.35 210 ASP A N 1
ATOM 1644 C CA . ASP A 1 212 ? -0.826 10.963 24.221 1.00 28.19 210 ASP A CA 1
ATOM 1645 C C . ASP A 1 212 ? 0.624 10.709 24.661 1.00 27.75 210 ASP A C 1
ATOM 1646 O O . ASP A 1 212 ? 1.547 10.797 23.825 1.00 26.36 210 ASP A O 1
ATOM 1651 N N . GLN A 1 213 ? 0.849 10.452 25.958 1.00 28.66 211 GLN A N 1
ATOM 1652 C CA . GLN A 1 213 ? 2.195 10.163 26.454 1.00 28.98 211 GLN A CA 1
ATOM 1653 C C . GLN A 1 213 ? 2.784 8.845 25.849 1.00 29.92 211 GLN A C 1
ATOM 1654 O O . GLN A 1 213 ? 2.116 7.818 25.801 1.00 30.70 211 GLN A O 1
ATOM 1660 N N . GLY A 1 214 ? 4.038 8.887 25.394 1.00 29.34 212 GLY A N 1
ATOM 1661 C CA . GLY A 1 214 ? 4.609 7.770 24.651 1.00 29.95 212 GLY A CA 1
ATOM 1662 C C . GLY A 1 214 ? 5.745 8.152 23.713 1.00 29.31 212 GLY A C 1
ATOM 1663 O O . GLY A 1 214 ? 6.306 9.249 23.811 1.00 28.38 212 GLY A O 1
ATOM 1664 N N . ILE A 1 215 ? 6.086 7.213 22.822 1.00 29.46 213 ILE A N 1
ATOM 1665 C CA . ILE A 1 215 ? 7.181 7.342 21.865 1.00 29.04 213 ILE A CA 1
ATOM 1666 C C . ILE A 1 215 ? 6.625 7.624 20.494 1.00 27.20 213 ILE A C 1
ATOM 1667 O O . ILE A 1 215 ? 5.799 6.850 19.987 1.00 27.25 213 ILE A O 1
ATOM 1672 N N . TYR A 1 216 ? 7.037 8.764 19.938 1.00 24.98 214 TYR A N 1
ATOM 1673 C CA . TYR A 1 216 ? 6.746 9.157 18.566 1.00 23.63 214 TYR A CA 1
ATOM 1674 C C . TYR A 1 216 ? 7.991 8.919 17.721 1.00 24.19 214 TYR A C 1
ATOM 1675 O O . TYR A 1 216 ? 9.113 9.300 18.109 1.00 25.43 214 TYR A O 1
ATOM 1684 N N . THR A 1 217 ? 7.804 8.230 16.605 1.00 24.83 215 THR A N 1
ATOM 1685 C CA . THR A 1 217 ? 8.888 7.908 15.680 1.00 24.63 215 THR A CA 1
ATOM 1686 C C . THR A 1 217 ? 8.640 8.511 14.284 1.00 23.63 215 THR A C 1
ATOM 1687 O O . THR A 1 217 ? 7.574 8.361 13.729 1.00 23.34 215 THR A O 1
ATOM 1691 N N . CYS A 1 218 ? 9.624 9.212 13.749 1.00 23.26 216 CYS A N 1
ATOM 1692 C CA . CYS A 1 218 ? 9.581 9.705 12.389 1.00 25.08 216 CYS A CA 1
ATOM 1693 C C . CYS A 1 218 ? 10.577 8.942 11.553 1.00 25.66 216 CYS A C 1
ATOM 1694 O O . CYS A 1 218 ? 11.762 8.845 11.905 1.00 25.41 216 CYS A O 1
ATOM 1697 N N . SER A 1 219 ? 10.074 8.331 10.489 1.00 25.62 217 SER A N 1
ATOM 1698 C CA . SER A 1 219 ? 10.906 7.771 9.472 1.00 25.72 217 SER A CA 1
ATOM 1699 C C . SER A 1 219 ? 10.825 8.760 8.324 1.00 25.56 217 SER A C 1
ATOM 1700 O O . SER A 1 219 ? 9.753 9.004 7.777 1.00 25.52 217 SER A O 1
ATOM 1703 N N . ILE A 1 220 ? 11.956 9.361 7.996 1.00 25.31 218 ILE A N 1
ATOM 1704 C CA . ILE A 1 220 ? 12.039 10.346 6.934 1.00 25.36 218 ILE A CA 1
ATOM 1705 C C . ILE A 1 220 ? 13.003 9.818 5.862 1.00 26.8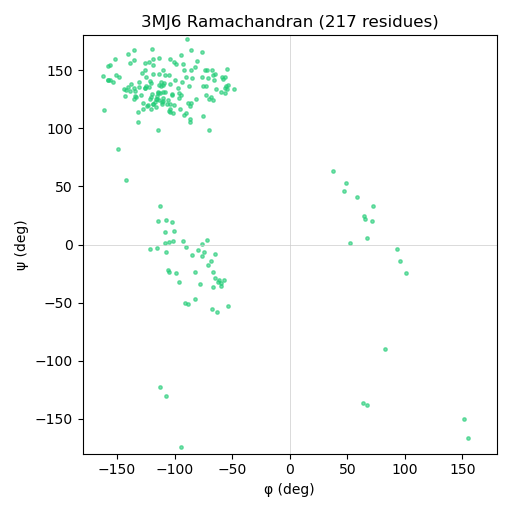8 218 ILE A C 1
ATOM 1706 O O . ILE A 1 220 ? 14.159 9.498 6.165 1.00 28.32 218 ILE A O 1
ATOM 1711 N N . TYR A 1 221 ? 12.495 9.669 4.629 1.00 26.81 219 TYR A N 1
ATOM 1712 C CA . TYR A 1 221 ? 13.194 8.928 3.589 1.00 27.94 219 TYR A CA 1
ATOM 1713 C C . TYR A 1 221 ? 13.727 9.845 2.500 1.00 27.38 219 TYR A C 1
ATOM 1714 O O . TYR A 1 221 ? 13.055 10.780 2.071 1.00 26.14 219 TYR A O 1
ATOM 1723 N N . VAL A 1 222 ? 14.940 9.547 2.058 1.00 27.21 220 VAL A N 1
ATOM 1724 C CA . VAL A 1 222 ? 15.483 10.138 0.854 1.00 28.04 220 VAL A CA 1
ATOM 1725 C C . VAL A 1 222 ? 15.604 8.954 -0.068 1.00 30.43 220 VAL A C 1
ATOM 1726 O O . VAL A 1 222 ? 16.516 8.180 0.058 1.00 33.48 220 VAL A O 1
ATOM 1730 N N . GLY A 1 223 ? 14.657 8.759 -0.952 1.00 32.27 221 GLY A N 1
ATOM 1731 C CA . GLY A 1 223 ? 14.590 7.478 -1.688 1.00 35.15 221 GLY A CA 1
ATOM 1732 C C . GLY A 1 223 ? 14.249 6.302 -0.771 1.00 36.03 221 GLY A C 1
ATOM 1733 O O . GLY A 1 223 ? 13.395 6.396 0.110 1.00 34.71 221 GLY A O 1
ATOM 1734 N N . LYS A 1 224 ? 14.917 5.185 -0.957 1.00 38.48 222 LYS A N 1
ATOM 1735 C CA . LYS A 1 224 ? 14.700 4.060 -0.075 1.00 40.28 222 LYS A CA 1
ATOM 1736 C C . LYS A 1 224 ? 15.456 4.191 1.251 1.00 38.96 222 LYS A C 1
ATOM 1737 O O . LYS A 1 224 ? 15.315 3.319 2.090 1.00 39.83 222 LYS A O 1
ATOM 1743 N N . LEU A 1 225 ? 16.282 5.238 1.421 1.00 37.82 223 LEU A N 1
ATOM 1744 C CA . LEU A 1 225 ? 17.112 5.405 2.619 1.00 36.76 223 LEU A CA 1
ATOM 1745 C C . LEU A 1 225 ? 16.344 6.126 3.716 1.00 33.89 223 LEU A C 1
ATOM 1746 O O . LEU A 1 225 ? 15.967 7.259 3.573 1.00 31.79 223 LEU A O 1
ATOM 1751 N N . GLU A 1 226 ? 16.189 5.446 4.834 1.00 34.37 224 GLU A N 1
ATOM 1752 C CA . GLU A 1 226 ? 15.459 5.931 5.954 1.00 33.17 224 GLU A CA 1
ATOM 1753 C C . GLU A 1 226 ? 16.421 6.544 6.957 1.00 3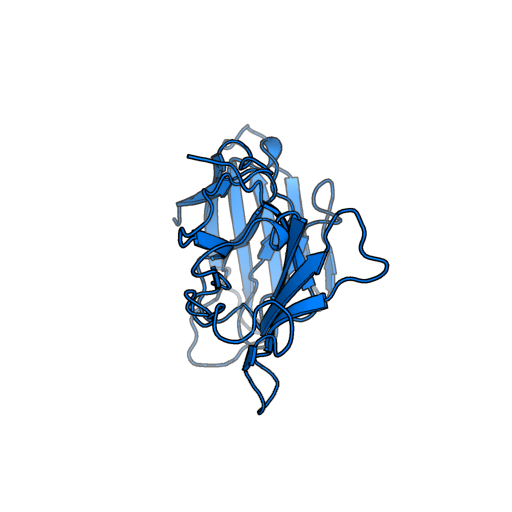3.19 224 GLU A C 1
ATOM 1754 O O . GLU A 1 226 ? 17.480 5.986 7.233 1.00 34.03 224 GLU A O 1
ATOM 1760 N N . SER A 1 227 ? 16.055 7.718 7.459 1.00 31.02 225 SER A N 1
ATOM 1761 C CA . SER A 1 227 ? 16.617 8.247 8.659 1.00 30.99 225 SER A CA 1
ATOM 1762 C C . SER A 1 227 ? 15.484 8.222 9.694 1.00 30.58 225 SER A C 1
ATOM 1763 O O . SER A 1 227 ? 14.337 8.548 9.390 1.00 30.13 225 SER A O 1
ATOM 1766 N N . ARG A 1 228 ? 15.801 7.857 10.922 1.00 31.76 226 ARG A N 1
ATOM 1767 C CA . ARG A 1 228 ? 14.798 7.678 11.961 1.00 31.62 226 ARG A CA 1
ATOM 1768 C C . ARG A 1 228 ? 15.041 8.557 13.195 1.00 31.55 226 ARG A C 1
ATOM 1769 O O . ARG A 1 228 ? 16.163 8.696 13.688 1.00 32.62 226 ARG A O 1
ATOM 1777 N N . LYS A 1 229 ? 13.980 9.163 13.689 1.00 31.24 227 LYS A N 1
ATOM 1778 C CA . LYS A 1 229 ? 14.053 10.025 14.855 1.00 31.07 227 LYS A CA 1
ATOM 1779 C C . LYS A 1 229 ? 13.063 9.575 15.924 1.00 30.57 227 LYS A C 1
ATOM 1780 O O . LYS A 1 229 ? 11.892 9.403 15.625 1.00 28.75 227 LYS A O 1
ATOM 1786 N N . THR A 1 230 ? 13.506 9.523 17.183 1.00 30.91 228 THR A N 1
ATOM 1787 C CA . THR A 1 230 ? 12.609 9.193 18.293 1.00 30.98 228 THR A CA 1
ATOM 1788 C C . THR A 1 230 ? 12.342 10.409 19.206 1.00 29.50 228 THR A C 1
ATOM 1789 O O . THR A 1 230 ? 13.245 11.127 19.577 1.00 29.96 228 THR A O 1
ATOM 1793 N N . ILE A 1 231 ? 11.079 10.666 19.511 1.00 27.26 229 ILE A N 1
ATOM 1794 C CA . ILE A 1 231 ? 10.721 11.660 20.498 1.00 26.44 229 ILE A CA 1
ATOM 1795 C C . ILE A 1 231 ? 9.918 10.984 21.607 1.00 26.37 229 ILE A C 1
ATOM 1796 O O . ILE A 1 231 ? 8.945 10.298 21.330 1.00 25.61 229 ILE A O 1
ATOM 1801 N N . VAL A 1 232 ? 10.339 11.161 22.852 1.00 26.45 230 VAL A N 1
ATOM 1802 C CA . VAL A 1 232 ? 9.528 10.714 23.986 1.00 27.28 230 VAL A CA 1
ATOM 1803 C C . VAL A 1 232 ? 8.711 11.927 24.468 1.00 26.44 230 VAL A C 1
ATOM 1804 O O . VAL A 1 232 ? 9.286 12.955 24.886 1.00 26.43 230 VAL A O 1
ATOM 1808 N N . LEU A 1 233 ? 7.382 11.807 24.352 1.00 24.85 231 LEU A N 1
ATOM 1809 C CA . LEU A 1 233 ? 6.470 12.820 24.807 1.00 24.35 231 LEU A CA 1
ATOM 1810 C C . LEU A 1 233 ? 6.091 12.554 26.240 1.00 25.53 231 LEU A C 1
ATOM 1811 O O . LEU A 1 233 ? 5.445 11.556 26.573 1.00 25.19 231 LEU A O 1
ATOM 1816 N N . HIS A 1 234 ? 6.538 13.468 27.090 1.00 25.56 232 HIS A N 1
ATOM 1817 C CA . HIS A 1 234 ? 6.293 13.413 28.479 1.00 27.16 232 HIS A CA 1
ATOM 1818 C C . HIS A 1 234 ? 5.224 14.444 28.779 1.00 28.32 232 HIS A C 1
ATOM 1819 O O . HIS A 1 234 ? 5.467 15.633 28.678 1.00 28.21 232 HIS A O 1
ATOM 1826 N N . VAL A 1 235 ? 4.052 13.970 29.192 1.00 30.84 233 VAL A N 1
ATOM 1827 C CA . VAL A 1 235 ? 2.893 14.813 29.467 1.00 31.97 233 VAL A CA 1
ATOM 1828 C C . VAL A 1 235 ? 2.773 15.020 30.963 1.00 36.18 233 VAL A C 1
ATOM 1829 O O . VAL A 1 235 ? 2.639 14.076 31.740 1.00 37.32 233 VAL A O 1
ATOM 1833 N N . VAL A 1 236 ? 2.844 16.285 31.355 1.00 39.94 234 VAL A N 1
ATOM 1834 C CA . VAL A 1 236 ? 2.909 16.667 32.748 1.00 44.53 234 VAL A CA 1
ATOM 1835 C C . VAL A 1 236 ? 1.709 17.551 33.140 1.00 48.27 234 VAL A C 1
ATOM 1836 O O . VAL A 1 236 ? 0.930 17.997 32.290 1.00 47.17 234 VAL A O 1
ATOM 1840 N N . GLN A 1 237 ? 1.542 17.753 34.438 1.00 54.15 235 GLN A N 1
ATOM 1841 C CA . GLN A 1 237 ? 0.427 18.558 34.984 1.00 58.45 235 GLN A CA 1
ATOM 1842 C C . GLN A 1 237 ? 0.829 20.042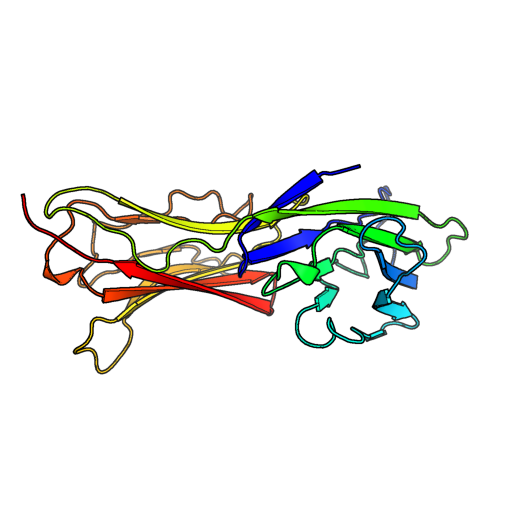 35.225 1.00 61.64 235 GLN A C 1
ATOM 1843 O O . GLN A 1 237 ? 1.948 20.459 34.895 1.00 61.24 235 GLN A O 1
ATOM 1849 N N . ASP A 1 238 ? -0.095 20.797 35.835 1.00 65.77 236 ASP A N 1
ATOM 1850 C CA . ASP A 1 238 ? -0.125 22.279 35.853 1.00 68.50 236 ASP A CA 1
ATOM 1851 C C . ASP A 1 238 ? 0.252 22.911 34.512 1.00 67.23 236 ASP A C 1
ATOM 1852 O O . ASP A 1 238 ? -0.403 22.639 33.494 1.00 66.42 236 ASP A O 1
#

CATH classification: 2.60.40.10 (+1 more: 2.60.40.10)

B-factor: mean 37.61, std 13.5, range [18.63, 91.17]

Secondary structure (DSSP, 8-state):
--EEEEETT--EEE--B---SS---EEEEEEEEESSSTT--EEEEEEETTEEEE-GGGTTTEEE-S-TTTTB--EEE-S--GGG-EEEEEEEEETT---EEEEEEEEEEEPPPPSEEEEETT--EEE--B-EESSSS---EEEEEEE-TT-SS-EEEEEEETTSSS-EEE-SSTTTTTEEE-S-GGGTB--EEE-S--GGG-EEEEEEEEETTEEEEEEEEEEEE--

Nearest PDB structures (foldseek):
  3mj6-assembly1_A  TM=1.00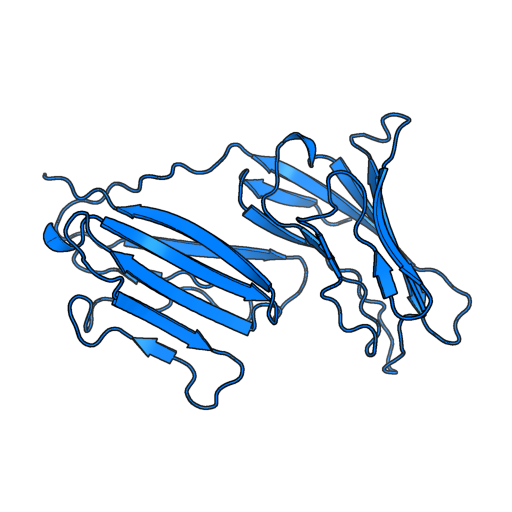4E+00  e=1.730E-49  Mus musculus
  3mj9-assembly1_A  TM=9.547E-01  e=7.465E-42  Mus musculus
  8dpl-assembly1_K  TM=7.928E-01  e=1.575E-05  Homo sapiens
  3lzf-assembly1_H  TM=4.134E-01  e=1.023E-05  Homo sapiens
  3qhz-assembly1_H  TM=3.910E-01  e=3.351E-05  Homo sapiens

Organism: Mus musculus (NCBI:txid10090)

GO terms:
  GO:0005886 plasma membrane (C, IDA)
  GO:0046629 gamma-delta T cell activation (P, IDA)
  GO:0060054 positive regulation of epithelial cell proliferation involved in wound healing (P, IDA)